Protein AF-A0A960YAQ7-F1 (afdb_monomer_lite)

pLDDT: mean 80.81, std 16.22, range [27.77, 95.56]

Secondary structure (DSSP, 8-state):
---S-HHHHHHHHH-TT--HHHHHHHHHH---HHHHHHHHH-HHHHHH-THHHHHHHH-TTS-HHHHHHHHHHHHHHHSS-HHHHHHHHHHHHHHHHHHHHHHHHHHHHHHHHHHHHHHHHHHHTTS------PPP---S----SS---TT--HHHHTTS---HHHHS-HHHHSPPSSPPPHHHHHHHHHHHHHS-HHHHHHHHHH--HHHHHHHTTSS-HHHHHHHHT-TT--HHHHHHHHH-SSS-HHHHHHHHH-TTGGGSHHHHHHHHH-TTS-HHHHHHHHTTS-HHHHHHHHH-SSS-HHHHHHHHHHHHHHHH--

Radius of gyration: 31.17 Å; chains: 1; bounding box: 68×67×85 Å

Sequence (322 aa):
IELPDPALYEKLLLNRNTPNSAFVRLASTRREERVIRIIAGNEQRLLAEPRIIAALERNAATPISILDRARSFYKLSKGRSHKEAIEEIEAREAAEQEAQAAAREAQEAAEARAEALEAEELSEEAGEEIEAIEQPAETGGELIGDELPEGFSVDDLLREQFDPEEKFAKELLEDPDEALDKDSRQGLNQQVNAMTVLEKMQLALSGNIEARTLLMKNPNRLIQECVLRNPKITIDEIIRVATDKSQKEEIIRMVAANRDWTKSYAVVHALCWNPKTPFLQASKYLGRLYVKDLQKIAKSKAIPGMLAVQARRLVAEKQRFN

Foldseek 3Di:
DDDPDPVVLVVLLPDPPRDLVSLLVCLQPPQDAVSVLSSLVPLVSCLVQVSSLVSVVNHPNRDPVSSVVSQVSNCVVVVDGSVVVVVVVVVVVVVVVVVVVVVVVVVVVVVVVVVVVVVVVVVVVVPDDDDDDDADDDDDDDPPAQDDPPPDDPVVLVVPPDDPPVPDDVQFQDADPDDDDPVVLVVLLVVLRNDDPSVLLVSLQRTYPSSVLSQCPDPHPSSVVSVVNHPPDDLVSLLVSLQDQVHDLVSLAVSLVDPVSLVDLSNLLSNLLHQSRDPVSNLVSLLVDDLVSLVVSLPDPSHPPVSNVSSVVSNVVVVVVD

Structure (mmCIF, N/CA/C/O backbone):
data_AF-A0A960YAQ7-F1
#
_entry.id   AF-A0A960YAQ7-F1
#
loop_
_atom_site.group_PDB
_atom_site.id
_atom_site.type_symbol
_atom_site.label_atom_id
_atom_site.label_alt_id
_atom_site.label_comp_id
_atom_site.label_asym_id
_atom_site.label_entity_id
_atom_site.label_seq_id
_atom_site.pdbx_PDB_ins_code
_atom_site.Cartn_x
_atom_site.Cartn_y
_atom_site.Cartn_z
_atom_site.occupancy
_atom_site.B_iso_or_equiv
_atom_site.auth_seq_id
_atom_site.auth_comp_id
_atom_site.auth_asym_id
_atom_site.auth_atom_id
_atom_site.pdbx_PDB_model_num
ATOM 1 N N . ILE A 1 1 ? 2.189 7.760 -39.591 1.00 52.88 1 ILE A N 1
ATOM 2 C CA . ILE A 1 1 ? 0.717 7.675 -39.725 1.00 52.88 1 ILE A CA 1
ATOM 3 C C . ILE A 1 1 ? 0.363 8.283 -41.070 1.00 52.88 1 ILE A C 1
ATOM 5 O O . ILE A 1 1 ? 0.359 9.504 -41.200 1.00 52.88 1 ILE A O 1
ATOM 9 N N . GLU A 1 2 ? 0.164 7.441 -42.075 1.00 60.56 2 GLU A N 1
ATOM 10 C CA . GLU A 1 2 ? -0.446 7.862 -43.332 1.00 60.56 2 GLU A CA 1
ATOM 11 C C . GLU A 1 2 ? -1.914 7.455 -43.262 1.00 60.56 2 GLU A C 1
ATOM 13 O O . GLU A 1 2 ? -2.255 6.281 -43.346 1.00 60.56 2 GLU A O 1
ATOM 18 N N . LEU A 1 3 ? -2.771 8.427 -42.968 1.00 70.38 3 LEU A N 1
ATOM 19 C CA . LEU A 1 3 ? -4.211 8.273 -43.055 1.00 70.38 3 LEU A CA 1
ATOM 20 C C . LEU A 1 3 ? -4.645 8.348 -44.529 1.00 70.38 3 LEU A C 1
ATOM 22 O O . LEU A 1 3 ? -4.146 9.212 -45.260 1.00 70.38 3 LEU A O 1
ATOM 26 N N . PRO A 1 4 ? -5.579 7.479 -44.946 1.00 69.94 4 PRO A N 1
ATOM 27 C CA . PRO A 1 4 ? -6.030 7.369 -46.333 1.00 69.94 4 PRO A CA 1
ATOM 28 C C . PRO A 1 4 ? -6.893 8.551 -46.805 1.00 69.94 4 PRO A C 1
ATOM 30 O O . PRO A 1 4 ? -7.028 8.746 -48.008 1.00 69.94 4 PRO A O 1
ATOM 33 N N . ASP A 1 5 ? -7.452 9.351 -45.889 1.00 78.31 5 ASP A N 1
ATOM 34 C CA . ASP A 1 5 ? -8.294 10.509 -46.214 1.00 78.31 5 ASP A CA 1
ATOM 35 C C . ASP A 1 5 ? 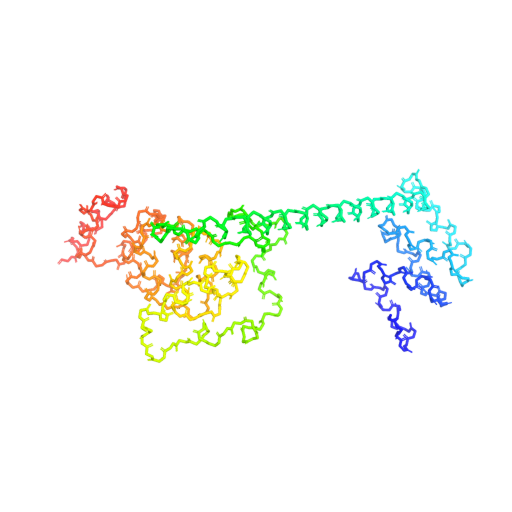-7.654 11.829 -45.720 1.00 78.31 5 ASP A C 1
ATOM 37 O O . ASP A 1 5 ? -7.434 11.985 -44.509 1.00 78.31 5 ASP A O 1
ATOM 41 N N . PRO A 1 6 ? -7.383 12.798 -46.622 1.00 71.25 6 PRO A N 1
ATOM 42 C CA . PRO A 1 6 ? -6.895 14.136 -46.288 1.00 71.25 6 PRO A CA 1
ATOM 43 C C . PRO A 1 6 ? -7.713 14.863 -45.208 1.00 71.25 6 PRO A C 1
ATOM 45 O O . PRO A 1 6 ? -7.150 15.570 -44.367 1.00 71.25 6 PRO A O 1
ATOM 48 N N . ALA A 1 7 ? -9.033 14.651 -45.162 1.00 79.19 7 ALA A N 1
ATOM 49 C CA . ALA A 1 7 ? -9.917 15.302 -44.193 1.00 79.19 7 ALA A CA 1
ATOM 50 C C . ALA A 1 7 ? -9.683 14.832 -42.744 1.00 79.19 7 ALA A C 1
ATOM 52 O O . ALA A 1 7 ? -10.031 15.532 -41.785 1.00 79.19 7 ALA A O 1
ATOM 53 N N . LEU A 1 8 ? -9.077 13.656 -42.551 1.00 82.88 8 LEU A N 1
ATOM 54 C CA . LEU A 1 8 ? -8.780 13.126 -41.221 1.00 82.88 8 LEU A CA 1
ATOM 55 C C . LEU A 1 8 ? -7.587 13.827 -40.566 1.00 82.88 8 LEU A C 1
ATOM 57 O O . LEU A 1 8 ? -7.567 13.958 -39.341 1.00 82.88 8 LEU A O 1
ATOM 61 N N . TYR A 1 9 ? -6.632 14.341 -41.347 1.00 83.25 9 TYR A N 1
ATOM 62 C CA . TYR A 1 9 ? -5.516 15.113 -40.793 1.00 83.25 9 TYR A CA 1
ATOM 63 C C . TYR A 1 9 ? -5.984 16.439 -40.202 1.00 83.25 9 TYR A C 1
ATOM 65 O O . TYR A 1 9 ? -5.497 16.835 -39.147 1.00 83.25 9 TYR A O 1
ATOM 73 N N . GLU A 1 10 ? -6.968 17.095 -40.820 1.00 86.12 10 GLU A N 1
ATOM 74 C CA . GLU A 1 10 ? -7.563 18.312 -40.261 1.00 86.12 10 GLU A CA 1
ATOM 75 C C . GLU A 1 10 ? -8.204 18.032 -38.897 1.00 86.12 10 GLU A C 1
ATOM 77 O O . GLU A 1 10 ? -7.918 18.720 -37.917 1.00 86.12 10 GLU A O 1
ATOM 82 N N . LYS A 1 11 ? -9.018 16.973 -38.804 1.00 85.06 11 LYS A N 1
ATOM 83 C CA . LYS A 1 11 ? -9.658 16.567 -37.542 1.00 85.06 11 LYS A CA 1
ATOM 84 C C . LYS A 1 11 ? -8.632 16.205 -36.468 1.00 85.06 11 LYS A C 1
ATOM 86 O O . LYS A 1 11 ? -8.825 16.534 -35.300 1.00 85.06 11 LYS A O 1
ATOM 91 N N . LEU A 1 12 ? -7.531 15.568 -36.861 1.00 87.12 12 LEU A N 1
ATOM 92 C CA . LEU A 1 12 ? -6.443 15.207 -35.958 1.00 87.12 12 LEU A CA 1
ATOM 93 C C . LEU A 1 12 ? -5.685 16.446 -35.457 1.00 87.12 12 LEU A C 1
ATOM 95 O O . LEU A 1 12 ? -5.374 16.529 -34.272 1.00 87.12 12 LEU A O 1
ATOM 99 N N . LEU A 1 13 ? -5.437 17.438 -36.311 1.00 85.69 13 LEU A N 1
ATOM 100 C CA . LEU A 1 13 ? -4.764 18.683 -35.921 1.00 85.69 13 LEU A CA 1
ATOM 101 C C . LEU A 1 13 ? -5.646 19.614 -35.075 1.00 85.69 13 LEU A C 1
ATOM 103 O O . LEU A 1 13 ? -5.123 20.404 -34.290 1.00 85.69 13 LEU A O 1
ATOM 107 N N . LEU A 1 14 ? -6.971 19.510 -35.203 1.00 86.38 14 LEU A N 1
ATOM 108 C CA . LEU A 1 14 ? -7.929 20.228 -34.356 1.00 86.38 14 LEU A CA 1
ATOM 109 C C . LEU A 1 14 ? -8.100 19.588 -32.970 1.00 86.38 14 LEU A C 1
ATOM 111 O O . LEU A 1 14 ? -8.588 20.240 -32.045 1.00 86.38 14 LEU A O 1
ATOM 115 N N . ASN A 1 15 ? -7.691 18.329 -32.796 1.00 89.38 15 ASN A N 1
ATOM 116 C CA . ASN A 1 15 ? -7.758 17.662 -31.504 1.00 89.38 15 ASN A CA 1
ATOM 117 C C . ASN A 1 15 ? -6.661 18.183 -30.554 1.00 89.38 15 ASN A C 1
ATOM 119 O O . ASN A 1 15 ? -5.466 18.171 -30.858 1.00 89.38 15 ASN A O 1
ATOM 123 N N . ARG A 1 16 ? -7.073 18.603 -29.353 1.00 83.00 16 ARG A N 1
ATOM 124 C CA . ARG A 1 16 ? -6.177 19.133 -28.315 1.00 83.00 16 ARG A CA 1
ATOM 125 C C . ARG A 1 16 ? -5.196 18.088 -27.785 1.00 83.00 16 ARG A C 1
ATOM 127 O O . ARG A 1 16 ? -4.108 18.477 -27.379 1.00 83.00 16 ARG A O 1
ATOM 134 N N . ASN A 1 17 ? -5.538 16.800 -27.831 1.00 87.94 17 ASN A N 1
ATOM 135 C CA . ASN A 1 17 ? -4.693 15.731 -27.289 1.00 87.94 17 ASN A CA 1
ATOM 136 C C . ASN A 1 17 ? -3.656 15.182 -28.284 1.00 87.94 17 ASN A C 1
ATOM 138 O O . ASN A 1 17 ? -2.933 14.236 -27.991 1.00 87.94 17 ASN A O 1
ATOM 142 N N . THR A 1 18 ? -3.580 15.740 -29.490 1.00 87.94 18 THR A N 1
ATOM 143 C CA . THR A 1 18 ? -2.621 15.265 -30.486 1.00 87.94 18 THR A CA 1
ATOM 144 C C . THR A 1 18 ? -1.185 15.577 -30.034 1.00 87.94 18 THR A C 1
ATOM 146 O O . THR A 1 18 ? -0.908 16.713 -29.640 1.00 87.94 18 THR A O 1
ATOM 149 N N . PRO A 1 19 ? -0.248 14.615 -30.081 1.00 90.06 19 PRO A N 1
ATOM 150 C CA . PRO A 1 19 ? 1.121 14.827 -29.611 1.00 90.06 19 PRO A CA 1
ATOM 151 C C . PRO A 1 19 ? 1.915 15.756 -30.541 1.00 90.06 19 PRO A C 1
ATOM 153 O O . PRO A 1 19 ? 1.715 15.752 -31.758 1.00 90.06 19 PRO A O 1
ATOM 156 N N . ASN A 1 20 ? 2.872 16.514 -29.991 1.00 89.44 20 ASN A N 1
ATOM 157 C CA . ASN A 1 20 ? 3.722 17.437 -30.764 1.00 89.44 20 ASN A CA 1
ATOM 158 C C . ASN A 1 20 ? 4.529 16.714 -31.858 1.00 89.44 20 ASN A C 1
ATOM 160 O O . ASN A 1 20 ? 4.661 17.227 -32.968 1.00 89.44 20 ASN A O 1
ATOM 164 N N . SER A 1 21 ? 4.964 15.476 -31.604 1.00 89.12 21 SER A N 1
ATOM 165 C CA . SER A 1 21 ? 5.647 14.634 -32.596 1.00 89.12 21 SER A CA 1
ATOM 166 C C . SER A 1 21 ? 4.796 14.365 -33.845 1.00 89.12 21 SER A C 1
ATOM 168 O O . SER A 1 21 ? 5.329 14.235 -34.947 1.00 89.12 21 SER A O 1
ATOM 170 N N . ALA A 1 22 ? 3.463 14.327 -33.717 1.00 88.62 22 ALA A N 1
ATOM 171 C CA . ALA A 1 22 ? 2.573 14.228 -34.869 1.00 88.62 22 ALA A CA 1
ATOM 172 C C . ALA A 1 22 ? 2.543 15.534 -35.676 1.00 88.62 22 ALA A C 1
ATOM 174 O O . ALA A 1 22 ? 2.600 15.468 -36.900 1.00 88.62 22 ALA A O 1
ATOM 175 N N . PHE A 1 23 ? 2.535 16.701 -35.022 1.00 90.31 23 PHE A N 1
ATOM 176 C CA . PHE A 1 23 ? 2.617 17.998 -35.705 1.00 90.31 23 PHE A CA 1
ATOM 177 C C . PHE A 1 23 ? 3.936 18.159 -36.467 1.00 90.31 23 PHE A C 1
ATOM 179 O O . PHE A 1 23 ? 3.902 18.563 -37.623 1.00 90.31 23 PHE A O 1
ATOM 186 N N . VAL A 1 24 ? 5.073 17.774 -35.875 1.00 90.75 24 VAL A N 1
ATOM 187 C CA . VAL A 1 24 ? 6.390 17.810 -36.542 1.00 90.75 24 VAL A CA 1
ATOM 188 C C . VAL A 1 24 ? 6.393 16.935 -37.800 1.00 90.75 24 VAL A C 1
ATOM 190 O O . VAL A 1 24 ? 6.782 17.389 -38.874 1.00 90.75 24 VAL A O 1
ATOM 193 N N . ARG A 1 25 ? 5.898 15.694 -37.702 1.00 89.12 25 ARG A N 1
ATOM 194 C CA . ARG A 1 25 ? 5.823 14.779 -38.856 1.00 89.12 25 ARG A CA 1
ATOM 195 C C . ARG A 1 25 ? 4.873 15.271 -39.947 1.00 89.12 25 ARG A C 1
ATOM 197 O O . ARG A 1 25 ? 5.161 15.123 -41.132 1.00 89.12 25 ARG A O 1
ATOM 204 N N . LEU A 1 26 ? 3.721 15.825 -39.570 1.00 88.75 26 LEU A N 1
ATOM 205 C CA . LEU A 1 26 ? 2.751 16.336 -40.540 1.00 88.75 26 LEU A CA 1
ATOM 206 C C . LEU A 1 26 ? 3.251 17.619 -41.208 1.00 88.75 26 LEU A C 1
ATOM 208 O O . LEU A 1 26 ? 3.071 17.765 -42.414 1.00 88.75 26 LEU A O 1
ATOM 212 N N . ALA A 1 27 ? 3.941 18.483 -40.462 1.00 88.62 27 ALA A N 1
ATOM 213 C CA . ALA A 1 27 ? 4.556 19.702 -40.972 1.00 88.62 27 ALA A CA 1
ATOM 214 C C . ALA A 1 27 ? 5.588 19.435 -42.074 1.00 88.62 27 ALA A C 1
ATOM 216 O O . ALA A 1 27 ? 5.656 20.221 -43.012 1.00 88.62 27 ALA A O 1
ATOM 217 N N . SER A 1 28 ? 6.352 18.339 -41.996 1.00 87.19 28 SER A N 1
ATOM 218 C CA . SER A 1 28 ? 7.357 17.989 -43.010 1.00 87.19 28 SER A CA 1
ATOM 219 C C . SER A 1 28 ? 6.791 17.244 -44.224 1.00 87.19 28 SER A C 1
ATOM 221 O O . SER A 1 28 ? 7.338 17.351 -45.318 1.00 87.19 28 SER A O 1
ATOM 223 N N . THR A 1 29 ? 5.718 16.470 -44.039 1.00 86.38 29 THR A N 1
ATOM 224 C CA . THR A 1 29 ? 5.268 15.481 -45.037 1.00 86.38 29 THR A CA 1
ATOM 225 C C . THR A 1 29 ? 4.077 15.965 -45.866 1.00 86.38 29 THR A C 1
ATOM 227 O O . THR A 1 29 ? 3.936 15.591 -47.031 1.00 86.38 29 THR A O 1
ATOM 230 N N . ARG A 1 30 ? 3.179 16.763 -45.275 1.00 86.62 30 ARG A N 1
ATOM 231 C CA . ARG A 1 30 ? 1.887 17.102 -45.891 1.00 86.62 30 ARG A CA 1
ATOM 232 C C . ARG A 1 30 ? 1.989 18.328 -46.785 1.00 86.62 30 ARG A C 1
ATOM 234 O O . ARG A 1 30 ? 2.691 19.280 -46.468 1.00 86.62 30 ARG A O 1
ATOM 241 N N . ARG A 1 31 ? 1.269 18.302 -47.906 1.00 84.12 31 ARG A N 1
ATOM 242 C CA . ARG A 1 31 ? 1.325 19.351 -48.936 1.00 84.12 31 ARG A CA 1
ATOM 243 C C . ARG A 1 31 ? 0.041 20.174 -49.030 1.00 84.12 31 ARG A C 1
ATOM 245 O O . ARG A 1 31 ? 0.006 21.134 -49.792 1.00 84.12 31 ARG A O 1
ATOM 252 N N . GLU A 1 32 ? -1.009 19.824 -48.284 1.00 88.12 32 GLU A N 1
ATOM 253 C CA . GLU A 1 32 ? -2.258 20.583 -48.313 1.00 88.12 32 GLU A CA 1
ATOM 254 C C . GLU A 1 32 ? -2.112 21.925 -47.573 1.00 88.12 32 GLU A C 1
ATOM 256 O O . GLU A 1 32 ? -1.798 21.970 -46.382 1.00 88.12 32 GLU A O 1
ATOM 261 N N . GLU A 1 33 ? -2.419 23.036 -48.253 1.00 85.69 33 GLU A N 1
ATOM 262 C CA . GLU A 1 33 ? -2.271 24.393 -47.700 1.00 85.69 33 GLU A CA 1
ATOM 263 C C . GLU A 1 33 ? -3.064 24.588 -46.396 1.00 85.69 33 GLU A C 1
ATOM 265 O O . GLU A 1 33 ? -2.601 25.230 -45.450 1.00 85.69 33 GLU A O 1
ATOM 270 N N . ARG A 1 34 ? -4.261 23.996 -46.313 1.00 88.31 34 ARG A N 1
ATOM 271 C CA . ARG A 1 34 ? -5.131 24.096 -45.135 1.00 88.31 34 ARG A CA 1
ATOM 272 C C . ARG A 1 34 ? -4.532 23.413 -43.906 1.00 88.31 34 ARG A C 1
ATOM 274 O O . ARG A 1 34 ? -4.592 23.974 -42.815 1.00 88.31 34 ARG A O 1
ATOM 281 N N . VAL A 1 35 ? -3.909 22.252 -44.088 1.00 88.56 35 VAL A N 1
ATOM 282 C CA . VAL A 1 35 ? -3.230 21.486 -43.030 1.00 88.56 35 VAL A CA 1
ATOM 283 C C . VAL A 1 35 ? -2.019 22.268 -42.517 1.00 88.56 35 VAL A C 1
ATOM 285 O O . VAL A 1 35 ? -1.875 22.466 -41.310 1.00 88.56 35 VAL A O 1
ATOM 288 N N . ILE A 1 36 ? -1.209 22.810 -43.431 1.00 89.88 36 ILE A N 1
ATOM 289 C CA . ILE A 1 36 ? -0.050 23.657 -43.112 1.00 89.88 36 ILE A CA 1
ATOM 290 C C . ILE A 1 36 ? -0.481 24.905 -42.328 1.00 89.88 36 ILE A C 1
ATOM 292 O O . ILE A 1 36 ? 0.139 25.260 -41.324 1.00 89.88 36 ILE A O 1
ATOM 296 N N . ARG A 1 37 ? -1.584 25.547 -42.733 1.00 90.25 37 ARG A N 1
ATOM 297 C CA . ARG A 1 37 ? -2.125 26.734 -42.057 1.00 90.25 37 ARG A CA 1
ATOM 298 C C . ARG A 1 37 ? -2.612 26.435 -40.638 1.00 90.25 37 ARG A C 1
ATOM 300 O O . ARG A 1 37 ? -2.386 27.251 -39.750 1.00 90.25 37 ARG A O 1
ATOM 307 N N . ILE A 1 38 ? -3.252 25.286 -40.409 1.00 90.69 38 ILE A N 1
ATOM 308 C CA . ILE A 1 38 ? -3.691 24.868 -39.064 1.00 90.69 38 ILE A CA 1
ATOM 309 C C . ILE A 1 38 ? -2.478 24.624 -38.156 1.00 90.69 38 ILE A C 1
ATOM 311 O O . ILE A 1 38 ? -2.483 25.056 -37.005 1.00 90.69 38 ILE A O 1
ATOM 315 N N . ILE A 1 39 ? -1.426 23.982 -38.675 1.00 90.38 39 ILE A N 1
ATOM 316 C CA . ILE A 1 39 ? -0.184 23.740 -37.924 1.00 90.38 39 ILE A CA 1
ATOM 317 C C . ILE A 1 39 ? 0.487 25.067 -37.551 1.00 90.38 39 ILE A C 1
ATOM 319 O O . ILE A 1 39 ? 0.765 25.306 -36.378 1.00 90.38 39 ILE A O 1
ATOM 323 N N . ALA A 1 40 ? 0.708 25.948 -38.530 1.00 90.56 40 ALA A N 1
ATOM 324 C CA . ALA A 1 40 ? 1.376 27.231 -38.311 1.00 90.56 40 ALA A CA 1
ATOM 325 C C . ALA A 1 40 ? 0.530 28.237 -37.509 1.00 90.56 40 ALA A C 1
ATOM 327 O O . ALA A 1 40 ? 1.070 29.164 -36.915 1.00 90.56 40 ALA A O 1
ATOM 328 N N . GLY A 1 41 ? -0.795 28.071 -37.484 1.00 90.31 41 GLY A N 1
ATOM 329 C CA . GLY A 1 41 ? -1.700 28.890 -36.679 1.00 90.31 41 GLY A CA 1
ATOM 330 C C . GLY A 1 41 ? -1.745 28.496 -35.201 1.00 90.31 41 GLY A C 1
ATOM 331 O O . GLY A 1 41 ? -2.279 29.250 -34.390 1.00 90.31 41 GLY A O 1
ATOM 332 N N . ASN A 1 42 ? -1.202 27.334 -34.825 1.00 91.69 42 ASN A N 1
ATOM 333 C CA . ASN A 1 42 ? -1.217 26.874 -33.441 1.00 91.69 42 ASN A CA 1
ATOM 334 C C . ASN A 1 42 ? -0.029 27.438 -32.646 1.00 91.69 42 ASN A C 1
ATOM 336 O O . ASN A 1 42 ? 0.953 26.749 -32.367 1.00 91.69 42 ASN A O 1
ATOM 340 N N . GLU A 1 43 ? -0.145 28.709 -32.266 1.00 89.81 43 GLU A N 1
ATOM 341 C CA . GLU A 1 43 ? 0.887 29.482 -31.563 1.00 89.81 43 GLU A CA 1
ATOM 342 C C . GLU A 1 43 ? 1.385 28.809 -30.271 1.00 89.81 43 GLU A C 1
ATOM 344 O O . GLU A 1 43 ? 2.586 28.795 -30.007 1.00 89.81 43 GLU A O 1
ATOM 349 N N . GLN A 1 44 ? 0.497 28.173 -29.497 1.00 89.81 44 GLN A N 1
ATOM 350 C CA . GLN A 1 44 ? 0.879 27.457 -28.271 1.00 89.81 44 GLN A CA 1
ATOM 351 C C . GLN A 1 44 ? 1.845 26.301 -28.555 1.00 89.81 44 GLN A C 1
ATOM 353 O O . GLN A 1 44 ? 2.824 26.116 -27.832 1.00 89.81 44 GLN A O 1
ATOM 358 N N . ARG A 1 45 ? 1.599 25.538 -29.625 1.00 90.06 45 ARG A N 1
ATOM 359 C CA . ARG A 1 45 ? 2.454 24.406 -30.006 1.00 90.06 45 ARG A CA 1
ATOM 360 C C . ARG A 1 45 ? 3.753 24.851 -30.653 1.00 90.06 45 ARG A C 1
ATOM 362 O O . ARG A 1 45 ? 4.770 24.215 -30.412 1.00 90.06 45 ARG A O 1
ATOM 369 N N . LEU A 1 46 ? 3.740 25.954 -31.402 1.00 90.88 46 LEU A N 1
ATOM 370 C CA . LEU A 1 46 ? 4.965 26.546 -31.944 1.00 90.88 46 LEU A CA 1
ATOM 371 C C . LEU A 1 46 ? 5.924 26.991 -30.834 1.00 90.88 46 LEU A C 1
ATOM 373 O O . LEU A 1 46 ? 7.131 26.839 -30.984 1.00 90.88 46 LEU A O 1
ATOM 377 N N . LEU A 1 47 ? 5.403 27.510 -29.716 1.00 89.44 47 LEU A N 1
ATOM 378 C CA . LEU A 1 47 ? 6.224 27.886 -28.558 1.00 89.44 47 LEU A CA 1
ATOM 379 C C . LEU A 1 47 ? 6.720 26.687 -27.753 1.00 89.44 47 LEU A C 1
ATOM 381 O O . LEU A 1 47 ? 7.800 26.770 -27.168 1.00 89.44 47 LEU A O 1
ATOM 385 N N . ALA A 1 48 ? 5.922 25.620 -27.685 1.00 89.81 48 ALA A N 1
ATOM 386 C CA . ALA A 1 48 ? 6.268 24.403 -26.962 1.00 89.81 48 ALA A CA 1
ATOM 387 C C . ALA A 1 48 ? 7.290 23.545 -27.720 1.00 89.81 48 ALA A C 1
ATOM 389 O O . ALA A 1 48 ? 8.184 22.989 -27.096 1.00 89.81 48 ALA A O 1
ATOM 390 N N . GLU A 1 49 ? 7.172 23.453 -29.048 1.00 93.31 49 GLU A N 1
ATOM 391 C CA . GLU A 1 49 ? 8.000 22.586 -29.887 1.00 93.31 49 GLU A CA 1
ATOM 392 C C . GLU A 1 49 ? 8.562 23.357 -31.101 1.00 93.31 49 GLU A C 1
ATOM 394 O O . GLU A 1 49 ? 7.910 23.433 -32.153 1.00 93.31 49 GLU A O 1
ATOM 399 N N . PRO A 1 50 ? 9.787 23.917 -31.008 1.00 92.00 50 PRO A N 1
ATOM 400 C CA . PRO A 1 50 ? 10.400 24.675 -32.102 1.00 92.00 50 PRO A CA 1
ATOM 401 C C . PRO A 1 50 ? 10.713 23.811 -33.331 1.00 92.00 50 PRO A C 1
ATOM 403 O O . PRO A 1 50 ? 10.782 24.336 -34.448 1.00 92.00 50 PRO A O 1
ATOM 406 N N . ARG A 1 51 ? 10.826 22.481 -33.171 1.00 93.62 51 ARG A N 1
ATOM 407 C CA . ARG A 1 51 ? 11.024 21.536 -34.283 1.00 93.62 51 ARG A CA 1
ATOM 408 C C . ARG A 1 51 ? 9.875 21.577 -35.296 1.00 93.62 51 ARG A C 1
ATOM 410 O O . ARG A 1 51 ? 10.089 21.246 -36.459 1.00 93.62 51 ARG A O 1
ATOM 417 N N . ILE A 1 52 ? 8.681 22.040 -34.908 1.00 93.19 52 ILE A N 1
ATOM 418 C CA . ILE A 1 52 ? 7.559 22.246 -35.840 1.00 93.19 52 ILE A CA 1
ATOM 419 C C . ILE A 1 52 ? 7.910 23.325 -36.873 1.00 93.19 52 ILE A C 1
ATOM 421 O O . ILE A 1 52 ? 7.650 23.139 -38.060 1.00 93.19 52 ILE A O 1
ATOM 425 N N . ILE A 1 53 ? 8.549 24.422 -36.454 1.00 92.19 53 ILE A N 1
ATOM 426 C CA . ILE A 1 53 ? 8.971 25.502 -37.361 1.00 92.19 53 ILE A CA 1
ATOM 427 C C . ILE A 1 53 ? 10.048 24.980 -38.317 1.00 92.19 53 ILE A C 1
ATOM 429 O O . ILE A 1 53 ? 9.945 25.185 -39.523 1.00 92.19 53 ILE A O 1
ATOM 433 N N . ALA A 1 54 ? 11.031 24.232 -37.808 1.00 91.62 54 ALA A N 1
ATOM 434 C CA . ALA A 1 54 ? 12.057 23.606 -38.645 1.00 91.62 54 ALA A CA 1
ATOM 435 C C . ALA A 1 54 ? 11.477 22.566 -39.626 1.00 91.62 54 ALA A C 1
ATOM 437 O O . ALA A 1 54 ? 11.939 22.446 -40.760 1.00 91.62 54 ALA A O 1
ATOM 438 N N . ALA A 1 55 ? 10.438 21.830 -39.230 1.00 91.25 55 ALA A N 1
ATOM 439 C CA . ALA A 1 55 ? 9.742 20.901 -40.116 1.00 91.25 55 ALA A CA 1
ATOM 440 C C . ALA A 1 55 ? 8.963 21.628 -41.225 1.00 91.25 55 ALA A C 1
ATOM 442 O O . ALA A 1 55 ? 8.996 21.186 -42.372 1.00 91.25 55 ALA A O 1
ATOM 443 N N . LEU A 1 56 ? 8.332 22.765 -40.909 1.00 91.25 56 LEU A N 1
ATOM 444 C CA . LEU A 1 56 ? 7.690 23.634 -41.898 1.00 91.25 56 LEU A CA 1
ATOM 445 C C . LEU A 1 56 ? 8.703 24.240 -42.884 1.00 91.25 56 LEU A C 1
ATOM 447 O O . LEU A 1 56 ? 8.380 24.361 -44.062 1.00 91.25 56 LEU A O 1
ATOM 451 N N . GLU A 1 57 ? 9.923 24.567 -42.435 1.00 90.62 57 GLU A N 1
ATOM 452 C CA . GLU A 1 57 ? 11.024 25.054 -43.292 1.00 90.62 57 GLU A CA 1
ATOM 453 C C . GLU A 1 57 ? 11.493 24.018 -44.309 1.00 90.62 57 GLU A C 1
ATOM 455 O O . GLU A 1 57 ? 11.826 24.364 -45.440 1.00 90.62 57 GLU A O 1
ATOM 460 N N . ARG A 1 58 ? 11.531 22.745 -43.907 1.00 89.25 58 ARG A N 1
ATOM 461 C CA . ARG A 1 58 ? 11.936 21.636 -44.782 1.00 89.25 58 ARG A CA 1
ATOM 462 C C . ARG A 1 58 ? 10.854 21.266 -45.796 1.00 89.25 58 ARG A C 1
ATOM 464 O O . ARG A 1 58 ? 11.142 20.570 -46.768 1.00 89.25 58 ARG A O 1
ATOM 471 N N . ASN A 1 59 ? 9.621 21.714 -45.583 1.00 91.06 59 ASN A N 1
ATOM 472 C CA . ASN A 1 59 ? 8.506 21.413 -46.460 1.00 91.06 59 ASN A CA 1
ATOM 473 C C . ASN A 1 59 ? 8.377 22.450 -47.583 1.00 91.06 59 ASN A C 1
ATOM 475 O O . ASN A 1 59 ? 7.991 23.596 -47.358 1.00 91.06 59 ASN A O 1
ATOM 479 N N . ALA A 1 60 ? 8.624 22.009 -48.818 1.00 86.56 60 ALA A N 1
ATOM 480 C CA . ALA A 1 60 ? 8.531 22.842 -50.017 1.00 86.56 60 ALA A CA 1
ATOM 481 C C . ALA A 1 60 ? 7.116 23.389 -50.297 1.00 86.56 60 ALA A C 1
ATOM 483 O O . ALA A 1 60 ? 6.973 24.343 -51.057 1.00 86.56 60 ALA A O 1
ATOM 484 N N . ALA A 1 61 ? 6.072 22.796 -49.708 1.00 88.81 61 ALA A N 1
ATOM 485 C CA . ALA A 1 61 ? 4.693 23.258 -49.858 1.00 88.81 61 ALA A CA 1
ATOM 486 C C . ALA A 1 61 ? 4.322 24.403 -48.897 1.00 88.81 61 ALA A C 1
ATOM 488 O O . ALA A 1 61 ? 3.238 24.971 -49.029 1.00 88.81 61 ALA A O 1
ATOM 489 N N . THR A 1 62 ? 5.183 24.756 -47.935 1.00 89.44 62 THR A N 1
ATOM 490 C CA . THR A 1 62 ? 4.903 25.829 -46.973 1.00 89.44 62 THR A CA 1
ATOM 491 C C . THR A 1 62 ? 5.097 27.208 -47.614 1.00 89.44 62 THR A C 1
ATOM 493 O O . THR A 1 62 ? 6.208 27.534 -48.036 1.00 89.44 62 THR A O 1
ATOM 496 N N . PRO A 1 63 ? 4.070 28.080 -47.635 1.00 92.25 63 PRO A N 1
ATOM 497 C CA . PRO A 1 63 ? 4.232 29.449 -48.110 1.00 92.25 63 PRO A CA 1
ATOM 498 C C . PRO A 1 63 ? 5.211 30.248 -47.240 1.00 92.25 63 PRO A C 1
ATOM 500 O O . PRO A 1 63 ? 5.113 30.241 -46.011 1.00 92.25 63 PRO A O 1
ATOM 503 N N . ILE A 1 64 ? 6.095 31.014 -47.886 1.00 91.38 64 ILE A N 1
ATOM 504 C CA . ILE A 1 64 ? 7.123 31.842 -47.226 1.00 91.38 64 ILE A CA 1
ATOM 505 C C . ILE A 1 64 ? 6.496 32.804 -46.201 1.00 91.38 64 ILE A C 1
ATOM 507 O O . ILE A 1 64 ? 7.008 32.962 -45.100 1.00 91.38 64 ILE A O 1
ATOM 511 N N . SER A 1 65 ? 5.326 33.372 -46.504 1.00 91.81 65 SER A N 1
ATOM 512 C CA . SER A 1 65 ? 4.607 34.282 -45.602 1.00 91.81 65 SER A CA 1
ATOM 513 C C . SER A 1 65 ? 4.144 33.626 -44.294 1.00 91.81 65 SER A C 1
ATOM 515 O O . SER A 1 65 ? 4.180 34.253 -43.235 1.00 91.81 65 SER A O 1
ATOM 517 N N . ILE A 1 66 ? 3.713 32.362 -44.349 1.00 92.06 66 ILE A N 1
ATOM 518 C CA . ILE A 1 66 ? 3.295 31.589 -43.170 1.00 92.06 66 ILE A CA 1
ATOM 519 C C . ILE A 1 66 ? 4.518 31.262 -42.313 1.00 92.06 66 ILE A C 1
ATOM 521 O O . ILE A 1 66 ? 4.485 31.379 -41.086 1.00 92.06 66 ILE A O 1
ATOM 525 N N . LEU A 1 67 ? 5.610 30.902 -42.977 1.00 91.00 67 LEU A N 1
ATOM 526 C CA . LEU A 1 67 ? 6.878 30.580 -42.352 1.00 91.00 67 LEU A CA 1
ATOM 527 C C . LEU A 1 67 ? 7.495 31.790 -41.631 1.00 91.00 67 LEU A C 1
ATOM 529 O O . LEU A 1 67 ? 7.883 31.687 -40.468 1.00 91.00 67 LEU A O 1
ATOM 533 N N . ASP A 1 68 ? 7.528 32.952 -42.285 1.00 92.25 68 ASP A N 1
ATOM 534 C CA . ASP A 1 68 ? 8.067 34.186 -41.711 1.00 92.25 68 ASP A CA 1
ATOM 535 C C . ASP A 1 68 ? 7.238 34.669 -40.522 1.00 92.25 68 ASP A C 1
ATOM 537 O O . ASP A 1 68 ? 7.801 35.128 -39.524 1.00 92.25 68 ASP A O 1
ATOM 541 N N . ARG A 1 69 ? 5.911 34.490 -40.566 1.00 92.44 69 ARG A N 1
ATOM 542 C CA . ARG A 1 69 ? 5.038 34.751 -39.417 1.00 92.44 69 ARG A CA 1
ATOM 543 C C . ARG A 1 69 ? 5.376 33.838 -38.238 1.00 92.44 69 ARG A C 1
ATOM 545 O O . ARG A 1 69 ? 5.537 34.339 -37.128 1.00 92.44 69 ARG A O 1
ATOM 552 N N . ALA A 1 70 ? 5.517 32.531 -38.468 1.00 91.19 70 ALA A N 1
ATOM 553 C CA . ALA A 1 70 ? 5.843 31.564 -37.418 1.00 91.19 70 ALA A CA 1
ATOM 554 C C . ALA A 1 70 ? 7.221 31.838 -36.782 1.00 91.19 70 ALA A C 1
ATOM 556 O O . ALA A 1 70 ? 7.346 31.856 -35.557 1.00 91.19 70 ALA A O 1
ATOM 557 N N . ARG A 1 71 ? 8.239 32.135 -37.602 1.00 91.38 71 ARG A N 1
ATOM 558 C CA . ARG A 1 71 ? 9.587 32.520 -37.146 1.00 91.38 71 ARG A CA 1
ATOM 559 C C . ARG A 1 71 ? 9.573 33.804 -36.324 1.00 91.38 71 ARG A C 1
ATOM 561 O O . ARG A 1 71 ? 10.147 33.851 -35.238 1.00 91.38 71 ARG A O 1
ATOM 568 N N . SER A 1 72 ? 8.919 34.841 -36.847 1.00 90.94 72 SER A N 1
ATOM 569 C CA . SER A 1 72 ? 8.851 36.152 -36.197 1.00 90.94 72 SER A CA 1
ATOM 570 C C . SER A 1 72 ? 8.128 36.058 -34.858 1.00 90.94 72 SER A C 1
ATOM 572 O O . SER A 1 72 ? 8.596 36.624 -33.875 1.00 90.94 72 SER A O 1
ATOM 574 N N . PHE A 1 73 ? 7.037 35.290 -34.799 1.00 92.50 73 PHE A N 1
ATOM 575 C CA . PHE A 1 73 ? 6.296 35.041 -33.567 1.00 92.50 73 PHE A CA 1
ATOM 576 C C . PHE A 1 73 ? 7.147 34.323 -32.513 1.00 92.50 73 PHE A C 1
ATOM 578 O O . PHE A 1 73 ? 7.227 34.784 -31.374 1.00 92.50 73 PHE A O 1
ATOM 585 N N . TYR A 1 74 ? 7.837 33.242 -32.895 1.00 91.88 74 TYR A N 1
ATOM 586 C CA . TYR A 1 74 ? 8.704 32.508 -31.972 1.00 91.88 74 TYR A CA 1
ATOM 587 C C . TYR A 1 74 ? 9.828 33.397 -31.429 1.00 91.88 74 TYR A C 1
ATOM 589 O O . TYR A 1 74 ? 10.028 33.477 -30.216 1.00 91.88 74 TYR A O 1
ATOM 597 N N . LYS A 1 75 ? 10.504 34.134 -32.322 1.00 91.94 75 LYS A N 1
ATOM 598 C CA . LYS A 1 75 ? 11.587 35.051 -31.952 1.00 91.94 75 LYS A CA 1
ATOM 599 C C . LYS A 1 75 ? 11.112 36.167 -31.026 1.00 91.94 75 LYS A C 1
ATOM 601 O O . LYS A 1 75 ? 11.797 36.482 -30.058 1.00 91.94 75 LYS A O 1
ATOM 606 N N . LEU A 1 76 ? 9.937 36.734 -31.294 1.00 92.12 76 LEU A N 1
ATOM 607 C CA . LEU A 1 76 ? 9.351 37.789 -30.471 1.00 92.12 76 LEU A CA 1
ATOM 608 C C . LEU A 1 76 ? 8.937 37.281 -29.083 1.00 92.12 76 LEU A C 1
ATOM 610 O O . LEU A 1 76 ? 9.131 37.982 -28.097 1.00 92.12 76 LEU A O 1
ATOM 614 N N . SER A 1 77 ? 8.386 36.069 -28.991 1.00 91.06 77 SER A N 1
ATOM 615 C CA . SER A 1 77 ? 7.891 35.519 -27.725 1.00 91.06 77 SER A CA 1
ATOM 616 C C . SER A 1 77 ? 8.994 34.944 -26.830 1.00 91.06 77 SER A C 1
ATOM 618 O O . SER A 1 77 ? 8.920 35.093 -25.612 1.00 91.06 77 SER A O 1
ATOM 620 N N . LYS A 1 78 ? 10.006 34.277 -27.403 1.00 87.12 78 LYS A N 1
ATOM 621 C CA . LYS A 1 78 ? 11.079 33.603 -26.647 1.00 87.12 78 LYS A CA 1
ATOM 622 C C . LYS A 1 78 ? 12.385 34.396 -26.579 1.00 87.12 78 LYS A C 1
ATOM 624 O O . LYS A 1 78 ? 13.298 33.972 -25.880 1.00 87.12 78 LYS A O 1
ATOM 629 N N . GLY A 1 79 ? 12.491 35.514 -27.302 1.00 87.50 79 GLY A N 1
ATOM 630 C CA . GLY A 1 79 ? 13.691 36.360 -27.334 1.00 87.50 79 GLY A CA 1
ATOM 631 C C . GLY A 1 79 ? 14.883 35.754 -28.085 1.00 87.50 79 GLY A C 1
ATOM 632 O O . GLY A 1 79 ? 15.966 36.330 -28.067 1.00 87.50 79 GLY A O 1
ATOM 633 N N . ARG A 1 80 ? 14.693 34.610 -28.752 1.00 88.50 80 ARG A N 1
ATOM 634 C CA . ARG A 1 80 ? 15.727 33.834 -29.455 1.00 88.50 80 ARG A CA 1
ATOM 635 C C . ARG A 1 80 ? 15.157 33.127 -30.678 1.00 88.50 80 ARG A C 1
ATOM 637 O O . ARG A 1 80 ? 13.941 32.968 -30.789 1.00 88.50 80 ARG A O 1
ATOM 644 N N . SER A 1 81 ? 16.008 32.716 -31.609 1.00 89.44 81 SER A N 1
ATOM 645 C CA . SER A 1 81 ? 15.570 31.996 -32.807 1.00 89.44 81 SER A CA 1
ATOM 646 C C . SER A 1 81 ? 15.168 30.549 -32.499 1.00 89.44 81 SER A C 1
ATOM 648 O O . SER A 1 81 ? 15.604 29.950 -31.516 1.00 89.44 81 SER A O 1
ATOM 650 N N . HIS A 1 82 ? 14.333 29.961 -33.360 1.00 87.00 82 HIS A N 1
ATOM 651 C CA . HIS A 1 82 ? 13.938 28.554 -33.233 1.00 87.00 82 HIS A CA 1
ATOM 652 C C . HIS A 1 82 ? 15.116 27.597 -33.443 1.00 87.00 82 HIS A C 1
ATOM 654 O O . HIS A 1 82 ? 15.108 26.518 -32.869 1.00 87.00 82 HIS A O 1
ATOM 660 N N . LYS A 1 83 ? 16.132 27.991 -34.225 1.00 87.69 83 LYS A N 1
ATOM 661 C CA . LYS A 1 83 ? 17.342 27.186 -34.461 1.00 87.69 83 LYS A CA 1
ATOM 662 C C . LYS A 1 83 ? 18.211 27.082 -33.210 1.00 87.69 83 LYS A C 1
ATOM 664 O O . LYS A 1 83 ? 18.522 25.974 -32.805 1.00 87.69 83 LYS A O 1
ATOM 669 N N . GLU A 1 84 ? 18.481 28.208 -32.548 1.00 87.25 84 GLU A N 1
ATOM 670 C CA . GLU A 1 84 ? 19.207 28.232 -31.264 1.00 87.25 84 GLU A CA 1
ATOM 671 C C . GLU A 1 84 ? 18.471 27.420 -30.187 1.00 87.25 84 GLU A C 1
ATOM 673 O O . GLU A 1 84 ? 19.087 26.752 -29.363 1.00 87.25 84 GLU A O 1
ATOM 678 N N . ALA A 1 85 ? 17.134 27.455 -30.193 1.00 85.69 85 ALA A N 1
ATOM 679 C CA . ALA A 1 85 ? 16.336 26.645 -29.279 1.00 85.69 85 ALA A CA 1
ATOM 680 C C . ALA A 1 85 ? 16.435 25.141 -29.575 1.00 85.69 85 ALA A C 1
ATOM 682 O O . ALA A 1 85 ? 16.448 24.348 -28.641 1.00 85.69 85 ALA A O 1
ATOM 683 N N . ILE A 1 86 ? 16.505 24.743 -30.848 1.00 88.31 86 ILE A N 1
ATOM 684 C CA . ILE A 1 86 ? 16.680 23.337 -31.237 1.00 88.31 86 ILE A CA 1
ATOM 685 C C . ILE A 1 86 ? 18.074 22.844 -30.848 1.00 88.31 86 ILE A C 1
ATOM 687 O O . ILE A 1 86 ? 18.167 21.770 -30.273 1.00 88.31 86 ILE A O 1
ATOM 691 N N . GLU A 1 87 ? 19.121 23.632 -31.092 1.00 87.75 87 GLU A N 1
ATOM 692 C CA . GLU A 1 87 ? 20.498 23.277 -30.722 1.00 87.75 87 GLU A CA 1
ATOM 693 C C . GLU A 1 87 ? 20.648 23.058 -29.209 1.00 87.75 87 GLU A C 1
ATOM 695 O O . GLU A 1 87 ? 21.280 22.096 -28.786 1.00 87.75 87 GLU A O 1
ATOM 700 N N . GLU A 1 88 ? 20.012 23.889 -28.376 1.00 85.69 88 GLU A N 1
ATOM 701 C CA . GLU A 1 88 ? 20.010 23.698 -26.919 1.00 85.69 88 GLU A CA 1
ATOM 702 C C . GLU A 1 88 ? 19.229 22.443 -26.494 1.00 85.69 88 GLU A C 1
ATOM 704 O O . GLU A 1 88 ? 19.665 21.716 -25.600 1.00 85.69 88 GLU A O 1
ATOM 709 N N . ILE A 1 89 ? 18.084 22.171 -27.131 1.00 85.00 89 ILE A N 1
ATOM 710 C CA . ILE A 1 89 ? 17.293 20.961 -26.862 1.00 85.00 89 ILE A CA 1
ATOM 711 C C . ILE A 1 89 ? 18.090 19.714 -27.254 1.00 85.00 89 ILE A C 1
ATOM 713 O O . ILE A 1 89 ? 18.159 18.777 -26.470 1.00 85.00 89 ILE A O 1
ATOM 717 N N . GLU A 1 90 ? 18.722 19.712 -28.427 1.00 86.69 90 GLU A N 1
ATOM 718 C CA . GLU A 1 90 ? 19.541 18.598 -28.913 1.00 86.69 90 GLU A CA 1
ATOM 719 C C . GLU A 1 90 ? 20.795 18.398 -28.052 1.00 86.69 90 GLU A C 1
ATOM 721 O O . GLU A 1 90 ? 21.126 17.262 -27.725 1.00 86.69 90 GLU A O 1
ATOM 726 N N . ALA A 1 91 ? 21.452 19.474 -27.606 1.00 85.00 91 ALA A N 1
ATOM 727 C CA . ALA A 1 91 ? 22.581 19.388 -26.678 1.00 85.00 91 ALA A CA 1
ATOM 728 C C . ALA A 1 91 ? 22.167 18.819 -25.312 1.00 85.00 91 ALA A C 1
ATOM 730 O O . ALA A 1 91 ? 22.897 18.023 -24.725 1.00 85.00 91 ALA A O 1
ATOM 731 N N . ARG A 1 92 ? 20.983 19.193 -24.812 1.00 85.56 92 ARG A N 1
ATOM 732 C CA . ARG A 1 92 ? 20.430 18.650 -23.566 1.00 85.56 92 ARG A CA 1
ATOM 733 C C . ARG A 1 92 ? 20.042 17.179 -23.704 1.00 85.56 92 ARG A C 1
ATOM 735 O O . ARG A 1 92 ? 20.376 16.400 -22.821 1.00 85.56 92 ARG A O 1
ATOM 742 N N . GLU A 1 93 ? 19.374 16.806 -24.795 1.00 84.00 93 GLU A N 1
ATOM 743 C CA . GLU A 1 93 ? 19.024 15.411 -25.094 1.00 84.00 93 GLU A CA 1
ATOM 744 C C . GLU A 1 93 ? 20.289 14.546 -25.251 1.00 84.00 93 GLU A C 1
ATOM 746 O O . GLU A 1 93 ? 20.328 13.430 -24.742 1.00 84.00 93 GLU A O 1
ATOM 751 N N . ALA A 1 94 ? 21.347 15.063 -25.887 1.00 81.19 94 ALA A N 1
ATOM 752 C CA . ALA A 1 94 ? 22.624 14.362 -26.023 1.00 81.19 94 ALA A CA 1
ATOM 753 C C . ALA A 1 94 ? 23.347 14.186 -24.678 1.00 81.19 94 ALA A C 1
ATOM 755 O O . ALA A 1 94 ? 23.808 13.088 -24.382 1.00 81.19 94 ALA A O 1
ATOM 756 N N . ALA A 1 95 ? 23.398 15.227 -23.839 1.00 84.12 95 ALA A N 1
ATOM 757 C CA . ALA A 1 95 ? 23.982 15.134 -22.499 1.00 84.12 95 ALA A CA 1
ATOM 758 C C . ALA A 1 95 ? 23.205 14.160 -21.595 1.00 84.12 95 ALA A C 1
ATOM 760 O O . ALA A 1 95 ? 23.800 13.448 -20.791 1.00 84.12 95 ALA A O 1
ATOM 761 N N . GLU A 1 96 ? 21.878 14.103 -21.737 1.00 80.50 96 GLU A N 1
ATOM 762 C CA . GLU A 1 96 ? 21.034 13.142 -21.025 1.00 80.50 96 GLU A CA 1
ATOM 763 C C . GLU A 1 96 ? 21.289 11.705 -21.500 1.00 80.50 96 GLU A C 1
ATOM 765 O O . GLU A 1 96 ? 21.415 10.805 -20.674 1.00 80.50 96 GLU A O 1
ATOM 770 N N . GLN A 1 97 ? 21.447 11.488 -22.808 1.00 77.69 97 GLN A N 1
ATOM 771 C CA . GLN A 1 97 ? 21.813 10.182 -23.363 1.00 77.69 97 GLN A CA 1
ATOM 772 C C . GLN A 1 97 ? 23.222 9.743 -22.951 1.00 77.69 97 GLN A C 1
ATOM 774 O O . GLN A 1 97 ? 23.420 8.575 -22.631 1.00 77.69 97 GLN A O 1
ATOM 779 N N . GLU A 1 98 ? 24.189 10.659 -22.922 1.00 81.44 98 GLU A N 1
ATOM 780 C CA . GLU A 1 98 ? 25.552 10.385 -22.457 1.00 81.44 98 GLU A CA 1
ATOM 781 C C . GLU A 1 98 ? 25.570 10.051 -20.959 1.00 81.44 98 GLU A C 1
ATOM 783 O O . GLU A 1 98 ? 26.196 9.074 -20.555 1.00 81.44 98 GLU A O 1
ATOM 788 N N . ALA A 1 99 ? 24.809 10.782 -20.138 1.00 76.12 99 ALA A N 1
ATOM 789 C CA . ALA A 1 99 ? 24.647 10.471 -18.719 1.00 76.12 99 ALA A CA 1
ATOM 790 C C . ALA A 1 99 ? 23.960 9.112 -18.493 1.00 76.12 99 ALA A C 1
ATOM 792 O O . ALA A 1 99 ? 24.373 8.358 -17.614 1.00 76.12 99 ALA A O 1
ATOM 793 N N . GLN A 1 100 ? 22.946 8.770 -19.295 1.00 74.00 100 GLN A N 1
ATOM 794 C CA . GLN A 1 100 ? 22.288 7.460 -19.253 1.00 74.00 100 GLN A CA 1
ATOM 795 C C . GLN A 1 100 ? 23.226 6.329 -19.698 1.00 74.00 100 GLN A C 1
ATOM 797 O O . GLN A 1 100 ? 23.224 5.262 -19.088 1.00 74.00 100 GLN A O 1
ATOM 802 N N . ALA A 1 101 ? 24.051 6.555 -20.723 1.00 80.12 101 ALA A N 1
ATOM 803 C CA . ALA A 1 101 ? 25.052 5.592 -21.173 1.00 80.12 101 ALA A CA 1
ATOM 804 C C . ALA A 1 101 ? 26.145 5.378 -20.116 1.00 80.12 101 ALA A C 1
ATOM 806 O O . ALA A 1 101 ? 26.469 4.236 -19.810 1.00 80.12 101 ALA A O 1
ATOM 807 N N . ALA A 1 102 ? 26.642 6.453 -19.497 1.00 78.56 102 ALA A N 1
ATOM 808 C CA . ALA A 1 102 ? 27.615 6.377 -18.410 1.00 78.56 102 ALA A CA 1
ATOM 809 C C . ALA A 1 102 ? 27.040 5.688 -17.160 1.00 78.56 102 ALA A C 1
ATOM 811 O O . ALA A 1 102 ? 27.736 4.917 -16.507 1.00 78.56 102 ALA A O 1
ATOM 812 N N . ALA A 1 103 ? 25.765 5.926 -16.835 1.00 77.62 103 ALA A N 1
ATOM 813 C CA . ALA A 1 103 ? 25.084 5.231 -15.743 1.00 77.62 103 ALA A CA 1
ATOM 814 C C . ALA A 1 103 ? 24.939 3.730 -16.028 1.00 77.62 103 ALA A C 1
ATOM 816 O O . ALA A 1 103 ? 25.166 2.915 -15.138 1.00 77.62 103 ALA A O 1
ATOM 817 N N . ARG A 1 104 ? 24.619 3.364 -17.274 1.00 78.12 104 ARG A N 1
ATOM 818 C CA . ARG A 1 104 ? 24.554 1.967 -17.706 1.00 78.12 104 ARG A CA 1
ATOM 819 C C . ARG A 1 104 ? 25.924 1.291 -17.659 1.00 78.12 104 ARG A C 1
ATOM 821 O O . ARG A 1 104 ? 26.023 0.191 -17.140 1.00 78.12 104 ARG A O 1
ATOM 828 N N . GLU A 1 105 ? 26.973 1.949 -18.144 1.00 79.19 105 GLU A N 1
ATOM 829 C CA . GLU A 1 105 ? 28.342 1.422 -18.086 1.00 79.19 105 GLU A CA 1
ATOM 830 C C . GLU A 1 105 ? 28.823 1.265 -16.633 1.00 79.19 105 GLU A C 1
ATOM 832 O O . GLU A 1 105 ? 29.448 0.267 -16.289 1.00 79.19 105 GLU A O 1
ATOM 837 N N . ALA A 1 106 ? 28.480 2.208 -15.749 1.00 73.94 106 ALA A N 1
ATOM 838 C CA . ALA A 1 106 ? 28.768 2.102 -14.320 1.00 73.94 106 ALA A CA 1
ATOM 839 C C . ALA A 1 106 ? 28.001 0.952 -13.649 1.00 73.94 106 ALA A C 1
ATOM 841 O O . ALA A 1 106 ? 28.553 0.289 -12.773 1.00 73.94 106 ALA A O 1
ATOM 842 N N . GLN A 1 107 ? 26.756 0.708 -14.064 1.00 70.88 107 GLN A N 1
ATOM 843 C CA . GLN A 1 107 ? 25.961 -0.422 -13.594 1.00 70.88 107 GLN A CA 1
ATOM 844 C C . GLN A 1 107 ? 26.550 -1.754 -14.084 1.00 70.88 107 GLN A C 1
ATOM 846 O O . GLN A 1 107 ? 26.788 -2.637 -13.270 1.00 70.88 107 GLN A O 1
ATOM 851 N N . GLU A 1 108 ? 26.889 -1.864 -15.370 1.00 76.19 108 GLU A N 1
ATOM 852 C CA . GLU A 1 108 ? 27.528 -3.055 -15.951 1.00 76.19 108 GLU A CA 1
ATOM 853 C C . GLU A 1 108 ? 28.902 -3.331 -15.297 1.00 76.19 108 GLU A C 1
ATOM 855 O O . GLU A 1 108 ? 29.252 -4.477 -15.024 1.00 76.19 108 GLU A O 1
ATOM 860 N N . ALA A 1 109 ? 29.674 -2.288 -14.964 1.00 74.94 109 ALA A N 1
ATOM 861 C CA . ALA A 1 109 ? 30.937 -2.427 -14.236 1.00 74.94 109 ALA A CA 1
ATOM 862 C C . ALA A 1 109 ? 30.752 -2.824 -12.759 1.00 74.94 109 ALA A C 1
ATOM 864 O O . ALA A 1 109 ? 31.607 -3.514 -12.201 1.00 74.94 109 ALA A O 1
ATOM 865 N N . ALA A 1 110 ? 29.669 -2.383 -12.113 1.00 71.81 110 ALA A N 1
ATOM 866 C CA . ALA A 1 110 ? 29.325 -2.793 -10.754 1.00 71.81 110 ALA A CA 1
ATOM 867 C C . ALA A 1 110 ? 28.866 -4.257 -10.715 1.00 71.81 110 ALA A C 1
ATOM 869 O O . ALA A 1 110 ? 29.340 -5.005 -9.863 1.00 71.81 110 ALA A O 1
ATOM 870 N N . GLU A 1 111 ? 28.037 -4.673 -11.676 1.00 73.06 111 GLU A N 1
ATOM 871 C CA . GLU A 1 111 ? 27.602 -6.062 -11.864 1.00 73.06 111 GLU A CA 1
ATOM 872 C C . GLU A 1 111 ? 28.809 -6.980 -12.124 1.00 73.06 111 GLU A C 1
ATOM 874 O O . GLU A 1 111 ? 29.011 -7.945 -11.394 1.00 73.06 111 GLU A O 1
ATOM 879 N N . ALA A 1 112 ? 29.714 -6.619 -13.042 1.00 71.75 112 ALA A N 1
ATOM 880 C CA . ALA A 1 112 ? 30.931 -7.401 -13.298 1.00 71.75 112 ALA A CA 1
ATOM 881 C C . ALA A 1 112 ? 31.885 -7.468 -12.086 1.00 71.75 112 ALA A C 1
ATOM 883 O O . ALA A 1 112 ? 32.624 -8.439 -11.913 1.00 71.75 112 ALA A O 1
ATOM 884 N N . ARG A 1 113 ? 31.901 -6.429 -11.239 1.00 73.62 113 ARG A N 1
ATOM 885 C CA . ARG A 1 113 ? 32.698 -6.414 -10.005 1.00 73.62 113 ARG A CA 1
ATOM 886 C C . ARG A 1 113 ? 32.074 -7.281 -8.911 1.00 73.62 113 ARG A C 1
ATOM 888 O O . ARG A 1 113 ? 32.831 -7.891 -8.163 1.00 73.62 113 ARG A O 1
ATOM 895 N N . ALA A 1 114 ? 30.747 -7.329 -8.823 1.00 68.38 114 ALA A N 1
ATOM 896 C CA . ALA A 1 114 ? 30.026 -8.244 -7.944 1.00 68.38 114 ALA A CA 1
ATOM 897 C C . ALA A 1 114 ? 30.242 -9.702 -8.375 1.00 68.38 114 ALA A C 1
ATOM 899 O O . ALA A 1 114 ? 30.651 -10.506 -7.547 1.00 68.38 114 ALA A O 1
ATOM 900 N N . GLU A 1 115 ? 30.120 -10.010 -9.671 1.00 72.19 115 GLU A N 1
ATOM 901 C CA . GLU A 1 115 ? 30.395 -11.355 -10.204 1.00 72.19 115 GLU A CA 1
ATOM 902 C C . GLU A 1 115 ? 31.839 -11.814 -9.929 1.00 72.19 115 GLU A C 1
ATOM 904 O O . GLU A 1 115 ? 32.086 -12.984 -9.637 1.00 72.19 115 GLU A O 1
ATOM 909 N N . ALA A 1 116 ? 32.817 -10.902 -10.000 1.00 70.25 116 ALA A N 1
ATOM 910 C CA . ALA A 1 116 ? 34.208 -11.219 -9.677 1.00 70.25 116 ALA A CA 1
ATOM 911 C C . ALA A 1 116 ? 34.432 -11.489 -8.179 1.00 70.25 116 ALA A C 1
ATOM 913 O O . ALA A 1 116 ? 35.277 -12.317 -7.844 1.00 70.25 116 ALA A O 1
ATOM 914 N N . LEU A 1 117 ? 33.693 -10.800 -7.303 1.00 61.72 117 LEU A N 1
ATOM 915 C CA . LEU A 1 117 ? 33.762 -10.988 -5.853 1.00 61.72 117 LEU A CA 1
ATOM 916 C C . LEU A 1 117 ? 33.106 -12.318 -5.447 1.00 61.72 117 LEU A C 1
ATOM 918 O O . LEU A 1 117 ? 33.703 -13.095 -4.712 1.00 61.72 117 LEU A O 1
ATOM 922 N N . GLU A 1 118 ? 31.949 -12.625 -6.034 1.00 65.00 118 GLU A N 1
ATOM 923 C CA . GLU A 1 118 ? 31.221 -13.883 -5.832 1.00 65.00 118 GLU A CA 1
ATOM 924 C C . GLU A 1 118 ? 32.059 -15.089 -6.304 1.00 65.00 118 GLU A C 1
ATOM 926 O O . GLU A 1 118 ? 32.133 -16.118 -5.634 1.00 65.00 118 GLU A O 1
ATOM 931 N N . ALA A 1 119 ? 32.791 -14.955 -7.419 1.00 63.59 119 ALA A N 1
ATOM 932 C CA . ALA A 1 119 ? 33.711 -15.989 -7.898 1.00 63.59 119 ALA A CA 1
ATOM 933 C C . ALA A 1 119 ? 34.939 -16.206 -6.987 1.00 63.59 119 ALA A C 1
ATOM 935 O O . ALA A 1 119 ? 35.509 -17.302 -6.984 1.00 63.59 119 ALA A O 1
ATOM 936 N N . GLU A 1 120 ? 35.364 -15.181 -6.242 1.00 58.22 120 GLU A N 1
ATOM 937 C CA . GLU A 1 120 ? 36.455 -15.270 -5.264 1.00 58.22 120 GLU A CA 1
ATOM 938 C C . GLU A 1 120 ? 35.964 -15.940 -3.965 1.00 58.22 120 GLU A C 1
ATOM 940 O O . GLU A 1 120 ? 36.619 -16.867 -3.477 1.00 58.22 120 GLU A O 1
ATOM 945 N N . GLU A 1 121 ? 34.761 -15.592 -3.497 1.00 54.28 121 GLU A N 1
ATOM 946 C CA . GLU A 1 121 ? 34.087 -16.189 -2.328 1.00 54.28 121 GLU A CA 1
ATOM 947 C C . GLU A 1 121 ? 33.772 -17.687 -2.535 1.00 54.28 121 GLU A C 1
ATOM 949 O O . GLU A 1 121 ? 34.081 -18.517 -1.677 1.00 54.28 121 GLU A O 1
ATOM 954 N N . LEU A 1 122 ? 33.336 -18.087 -3.737 1.00 54.75 122 LEU A N 1
ATOM 955 C CA . LEU A 1 122 ? 33.140 -19.497 -4.128 1.00 54.75 122 LEU A CA 1
ATOM 956 C C . LEU A 1 122 ? 34.414 -20.362 -4.047 1.00 54.75 122 LEU A C 1
ATOM 958 O O . LEU A 1 122 ? 34.326 -21.594 -3.992 1.00 54.75 122 LEU A O 1
ATOM 962 N N . SER A 1 123 ? 35.605 -19.752 -4.069 1.00 52.19 123 SER A N 1
ATOM 963 C CA . SER A 1 123 ? 36.876 -20.475 -3.930 1.00 52.19 123 SER A CA 1
ATOM 964 C C . SER A 1 123 ? 37.294 -20.690 -2.470 1.00 52.19 123 SER A C 1
ATOM 966 O O . SER A 1 123 ? 37.991 -21.665 -2.177 1.00 52.19 123 SER A O 1
ATOM 968 N N . GLU A 1 124 ? 36.833 -19.832 -1.557 1.00 49.09 124 GLU A N 1
ATOM 969 C CA . GLU A 1 124 ? 37.088 -19.939 -0.116 1.00 49.09 124 GLU A CA 1
ATOM 970 C C . GLU A 1 124 ? 36.047 -20.834 0.589 1.00 49.09 124 GLU A C 1
ATOM 972 O O . GLU A 1 124 ? 36.386 -21.546 1.536 1.00 49.09 124 GLU A O 1
ATOM 977 N N . GLU A 1 125 ? 34.818 -20.925 0.069 1.00 43.66 125 GLU A N 1
ATOM 978 C CA . GLU A 1 125 ? 33.714 -21.688 0.679 1.00 43.66 125 GLU A CA 1
ATOM 979 C C . GLU A 1 125 ? 33.754 -23.220 0.490 1.00 43.66 125 GLU A C 1
ATOM 981 O O . GLU A 1 125 ? 33.007 -23.946 1.145 1.00 43.66 125 GLU A O 1
ATOM 986 N N . ALA A 1 126 ? 34.663 -23.779 -0.319 1.00 43.78 126 ALA A N 1
ATOM 987 C CA . ALA A 1 126 ? 34.832 -25.241 -0.394 1.00 43.78 126 ALA A CA 1
ATOM 988 C C . ALA A 1 126 ? 35.484 -25.856 0.872 1.00 43.78 126 ALA A C 1
ATOM 990 O O . ALA A 1 126 ? 35.638 -27.079 0.956 1.00 43.78 126 ALA A O 1
ATOM 991 N N . GLY A 1 127 ? 35.908 -25.024 1.833 1.00 38.50 127 GLY A N 1
ATOM 992 C CA . GLY A 1 127 ? 36.652 -25.431 3.024 1.00 38.50 127 GLY A CA 1
ATOM 993 C C . GLY A 1 127 ? 35.829 -25.722 4.280 1.00 38.50 127 GLY A C 1
ATOM 994 O O . GLY A 1 127 ? 36.243 -26.579 5.058 1.00 38.50 127 GLY A O 1
ATOM 995 N N . GLU A 1 128 ? 34.693 -25.062 4.514 1.00 33.62 128 GLU A N 1
ATOM 996 C CA . GLU A 1 128 ? 33.986 -25.160 5.801 1.00 33.62 128 GLU A CA 1
ATOM 997 C C . GLU A 1 128 ? 32.464 -25.044 5.619 1.00 33.62 128 GLU A C 1
ATOM 999 O O . GLU A 1 128 ? 31.904 -23.969 5.441 1.00 33.62 128 GLU A O 1
ATOM 1004 N N . GLU A 1 129 ? 31.771 -26.183 5.693 1.00 38.69 129 GLU A N 1
ATOM 1005 C CA . GLU A 1 129 ? 30.323 -26.222 5.897 1.00 38.69 129 GLU A CA 1
ATOM 1006 C C . GLU A 1 129 ? 29.967 -25.701 7.307 1.00 38.69 129 GLU A C 1
ATOM 1008 O O . GLU A 1 129 ? 30.519 -26.180 8.301 1.00 38.69 129 GLU A O 1
ATOM 1013 N N . ILE A 1 130 ? 28.929 -24.847 7.356 1.00 32.44 130 ILE A N 1
ATOM 1014 C CA . ILE A 1 130 ? 28.124 -24.360 8.503 1.00 32.44 130 ILE A CA 1
ATOM 1015 C C . ILE A 1 130 ? 28.497 -22.953 9.024 1.00 32.44 130 ILE A C 1
ATOM 1017 O O . ILE A 1 130 ? 29.235 -22.838 9.991 1.00 32.44 130 ILE A O 1
ATOM 1021 N N . GLU A 1 131 ? 27.865 -21.892 8.494 1.00 27.77 131 GLU A N 1
ATOM 1022 C CA . GLU A 1 131 ? 26.917 -21.009 9.219 1.00 27.77 131 GLU A CA 1
ATOM 1023 C C . GLU A 1 131 ? 26.442 -19.809 8.362 1.00 27.77 131 GLU A C 1
ATOM 1025 O O . GLU A 1 131 ? 27.235 -19.116 7.750 1.00 27.77 131 GLU A O 1
ATOM 1030 N N . ALA A 1 132 ? 25.135 -19.521 8.440 1.00 31.25 132 ALA A N 1
ATOM 1031 C CA . ALA A 1 132 ? 24.512 -18.198 8.257 1.00 31.25 132 ALA A CA 1
ATOM 1032 C C . ALA A 1 132 ? 24.385 -17.559 6.845 1.00 31.25 132 ALA A C 1
ATOM 1034 O O . ALA A 1 132 ? 25.064 -16.606 6.510 1.00 31.25 132 ALA A O 1
ATOM 1035 N N . ILE A 1 133 ? 23.336 -17.986 6.125 1.00 38.19 133 ILE A N 1
ATOM 1036 C CA . ILE A 1 133 ? 22.297 -17.168 5.445 1.00 38.19 133 ILE A CA 1
ATOM 1037 C C . ILE A 1 133 ? 22.705 -15.728 5.052 1.00 38.19 133 ILE A C 1
ATOM 1039 O O . ILE A 1 133 ? 22.525 -14.790 5.835 1.00 38.19 133 ILE A O 1
ATOM 1043 N N . GLU A 1 134 ? 23.088 -15.555 3.787 1.00 33.31 134 GLU A N 1
ATOM 1044 C CA . GLU A 1 134 ? 23.229 -14.260 3.112 1.00 33.31 134 GLU A CA 1
ATOM 1045 C C . GLU A 1 134 ? 21.997 -13.876 2.269 1.00 33.31 134 GLU A C 1
ATOM 1047 O O . GLU A 1 134 ? 21.128 -14.688 1.940 1.00 33.31 134 GLU A O 1
ATOM 1052 N N . GLN A 1 135 ? 21.877 -12.570 2.026 1.00 33.28 135 GLN A N 1
ATOM 1053 C CA . GLN A 1 135 ? 20.720 -11.857 1.481 1.00 33.28 135 GLN A CA 1
ATOM 1054 C C . GLN A 1 135 ? 20.618 -12.015 -0.049 1.00 33.28 135 GLN A C 1
ATOM 1056 O O . GLN A 1 135 ? 21.643 -11.952 -0.719 1.00 33.28 135 GLN A O 1
ATOM 1061 N N . PRO A 1 136 ? 19.414 -12.156 -0.642 1.00 38.44 136 PRO A N 1
ATOM 1062 C CA . PRO A 1 136 ? 19.294 -12.277 -2.088 1.00 38.44 136 PRO A CA 1
ATOM 1063 C C . PRO A 1 136 ? 19.250 -10.912 -2.795 1.00 38.44 136 PRO A C 1
ATOM 1065 O O . PRO A 1 136 ? 18.368 -10.096 -2.526 1.00 38.44 136 PRO A O 1
ATOM 1068 N N . ALA A 1 137 ? 20.183 -10.762 -3.738 1.00 32.41 137 ALA A N 1
ATOM 1069 C CA . ALA A 1 137 ? 20.055 -10.211 -5.092 1.00 32.41 137 ALA A CA 1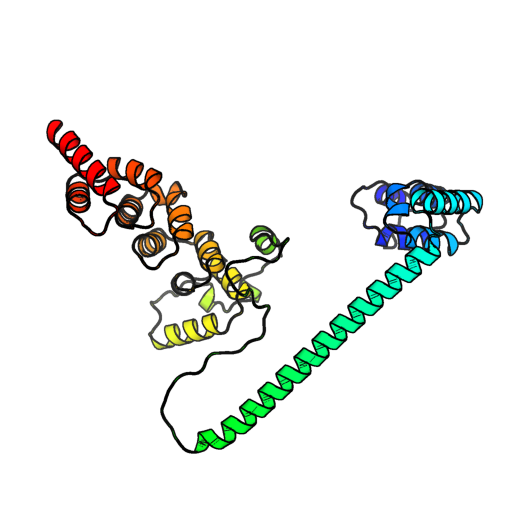
ATOM 1070 C C . ALA A 1 137 ? 19.317 -8.868 -5.294 1.00 32.41 137 ALA A C 1
ATOM 1072 O O . ALA A 1 137 ? 18.090 -8.792 -5.385 1.00 32.41 137 ALA A O 1
ATOM 1073 N N . GLU A 1 138 ? 20.116 -7.820 -5.515 1.00 35.50 138 GLU A N 1
ATOM 1074 C CA . GLU A 1 138 ? 19.731 -6.555 -6.140 1.00 35.50 138 GLU A CA 1
ATOM 1075 C C . GLU A 1 138 ? 19.695 -6.690 -7.673 1.00 35.50 138 GLU A C 1
ATOM 1077 O O . GLU A 1 138 ? 20.733 -6.783 -8.318 1.00 35.50 138 GLU A O 1
ATOM 1082 N N . THR A 1 139 ? 18.509 -6.638 -8.286 1.00 31.50 139 THR A N 1
ATOM 1083 C CA . THR A 1 139 ? 18.292 -5.907 -9.554 1.00 31.50 139 THR A CA 1
ATOM 1084 C C . THR A 1 139 ? 16.798 -5.804 -9.844 1.00 31.50 139 THR A C 1
ATOM 1086 O O . THR A 1 139 ? 16.131 -6.757 -10.235 1.00 31.50 139 THR A O 1
ATOM 1089 N N . GLY A 1 140 ? 16.248 -4.608 -9.642 1.00 32.56 140 GLY A N 1
ATOM 1090 C CA . GLY A 1 140 ? 14.858 -4.317 -9.973 1.00 32.56 140 GLY A CA 1
ATOM 1091 C C . GLY A 1 140 ? 14.334 -3.116 -9.213 1.00 32.56 140 GLY A C 1
ATOM 1092 O O . GLY A 1 140 ? 13.613 -3.294 -8.237 1.00 32.56 140 GLY A O 1
ATOM 1093 N N . GLY A 1 141 ? 14.709 -1.916 -9.674 1.00 38.59 141 GLY A N 1
ATOM 1094 C CA . GLY A 1 141 ? 14.101 -0.635 -9.299 1.00 38.59 141 GLY A CA 1
ATOM 1095 C C . GLY A 1 141 ? 13.813 -0.517 -7.810 1.00 38.59 141 GLY A C 1
ATOM 1096 O O . GLY A 1 141 ? 12.674 -0.694 -7.377 1.00 38.59 141 GLY A O 1
ATOM 1097 N N . GLU A 1 142 ? 14.855 -0.244 -7.035 1.00 41.00 142 GLU A N 1
ATOM 1098 C CA . GLU A 1 142 ? 14.760 -0.116 -5.594 1.00 41.00 142 GLU A CA 1
ATOM 1099 C C . GLU A 1 142 ? 13.819 1.052 -5.243 1.00 41.00 142 GLU A C 1
ATOM 1101 O O . GLU A 1 142 ? 14.175 2.229 -5.267 1.00 41.00 142 GLU A O 1
ATOM 1106 N N . LEU A 1 143 ? 12.564 0.724 -4.929 1.00 46.06 143 LEU A N 1
ATOM 1107 C CA . LEU A 1 143 ? 11.727 1.564 -4.082 1.00 46.06 143 LEU A CA 1
ATOM 1108 C C . LEU A 1 143 ? 12.365 1.517 -2.688 1.00 46.06 143 LEU A C 1
ATOM 1110 O O . LEU A 1 143 ? 11.958 0.727 -1.832 1.00 46.06 143 LEU A O 1
ATOM 1114 N N . ILE A 1 144 ? 13.429 2.304 -2.496 1.00 39.75 144 ILE A N 1
ATOM 1115 C CA . ILE A 1 144 ? 14.112 2.471 -1.212 1.00 39.75 144 ILE A CA 1
ATOM 1116 C C . ILE A 1 144 ? 13.152 3.225 -0.290 1.00 39.75 144 ILE A C 1
ATOM 1118 O O . ILE A 1 144 ? 13.113 4.452 -0.255 1.00 39.75 144 ILE A O 1
ATOM 1122 N N . GLY A 1 145 ? 12.336 2.477 0.451 1.00 51.59 145 GLY A N 1
ATOM 1123 C CA . GLY A 1 145 ? 11.410 3.017 1.446 1.00 51.59 145 GLY A CA 1
ATOM 1124 C C . GLY A 1 145 ? 9.942 3.084 1.012 1.00 51.59 145 GLY A C 1
ATOM 1125 O O . GLY A 1 14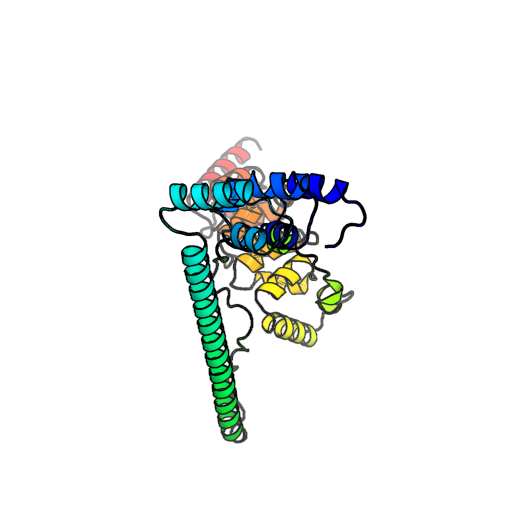5 ? 9.527 2.554 -0.015 1.00 51.59 145 GLY A O 1
ATOM 1126 N N . ASP A 1 146 ? 9.122 3.704 1.866 1.00 54.03 146 ASP A N 1
ATOM 1127 C CA . ASP A 1 146 ? 7.659 3.811 1.718 1.00 54.03 146 ASP A CA 1
ATOM 1128 C C . ASP A 1 146 ? 7.225 4.908 0.701 1.00 54.03 146 ASP A C 1
ATOM 1130 O O . ASP A 1 146 ? 6.049 5.295 0.685 1.00 54.03 146 ASP A O 1
ATOM 1134 N N . GLU A 1 147 ? 8.144 5.420 -0.129 1.00 51.47 147 GLU A N 1
ATOM 1135 C CA . GLU A 1 147 ? 7.929 6.554 -1.040 1.00 51.47 147 GLU A CA 1
ATOM 1136 C C . GLU A 1 147 ? 7.814 6.101 -2.505 1.00 51.47 147 GLU A C 1
ATOM 1138 O O . GLU A 1 147 ? 8.712 5.483 -3.072 1.00 51.47 147 GLU A O 1
ATOM 1143 N N . LEU A 1 148 ? 6.668 6.409 -3.121 1.00 56.25 148 LEU A N 1
ATOM 1144 C CA . LEU A 1 148 ? 6.439 6.238 -4.557 1.00 56.25 148 LEU A CA 1
ATOM 1145 C C . LEU A 1 148 ? 7.183 7.350 -5.319 1.00 56.25 148 LEU A C 1
ATOM 1147 O O . LEU A 1 148 ? 7.106 8.504 -4.888 1.00 56.25 148 LEU A O 1
ATOM 1151 N N . PRO A 1 149 ? 7.837 7.064 -6.460 1.00 52.72 149 PRO A N 1
ATOM 1152 C CA . PRO A 1 149 ? 8.425 8.102 -7.299 1.00 52.72 149 PRO A CA 1
ATOM 1153 C C . PRO A 1 149 ? 7.375 9.150 -7.698 1.00 52.72 149 PRO A C 1
ATOM 1155 O O . PRO A 1 149 ? 6.221 8.814 -7.986 1.00 52.72 149 PRO A O 1
ATOM 1158 N N . GLU A 1 150 ? 7.761 10.431 -7.700 1.00 40.97 150 GLU A N 1
ATOM 1159 C CA . GLU A 1 150 ? 6.846 11.539 -7.995 1.00 40.97 150 GLU A CA 1
ATOM 1160 C C . GLU A 1 150 ? 6.171 11.340 -9.366 1.00 40.97 150 GLU A C 1
ATOM 1162 O O . GLU A 1 150 ? 6.825 11.320 -10.406 1.00 40.97 150 GLU A O 1
ATOM 1167 N N . GLY A 1 151 ? 4.842 11.173 -9.364 1.00 46.12 151 GLY A N 1
ATOM 1168 C CA . GLY A 1 151 ? 4.041 10.920 -10.569 1.00 46.12 151 GLY A CA 1
ATOM 1169 C C . GLY A 1 151 ? 3.531 9.485 -10.735 1.00 46.12 151 GLY A C 1
ATOM 1170 O O . GLY A 1 151 ? 2.733 9.249 -11.638 1.00 46.12 151 GLY A O 1
ATOM 1171 N N . PHE A 1 152 ? 3.908 8.549 -9.859 1.00 47.50 152 PHE A N 1
ATOM 1172 C CA . PHE A 1 152 ? 3.363 7.190 -9.849 1.00 47.50 152 PHE A CA 1
ATOM 1173 C C . PHE A 1 152 ? 2.223 7.064 -8.834 1.00 47.50 152 PHE A C 1
ATOM 1175 O O . PHE A 1 152 ? 2.438 7.053 -7.622 1.00 47.50 152 PHE A O 1
ATOM 1182 N N . SER A 1 153 ? 0.986 6.945 -9.320 1.00 58.19 153 SER A N 1
ATOM 1183 C CA . SER A 1 153 ? -0.131 6.495 -8.487 1.00 58.19 153 SER A CA 1
ATOM 1184 C C . SER A 1 153 ? -0.152 4.968 -8.437 1.00 58.19 153 SER A C 1
ATOM 1186 O O . SER A 1 153 ? 0.009 4.312 -9.466 1.00 58.19 153 SER A O 1
ATOM 1188 N N . VAL A 1 154 ? -0.454 4.387 -7.270 1.00 56.31 154 VAL A N 1
ATOM 1189 C CA . VAL A 1 154 ? -0.808 2.955 -7.165 1.00 56.31 154 VAL A CA 1
ATOM 1190 C C . VAL A 1 154 ? -1.923 2.614 -8.166 1.00 56.31 154 VAL A C 1
ATOM 1192 O O . VAL A 1 154 ? -1.930 1.532 -8.737 1.00 56.31 154 VAL A O 1
ATOM 1195 N N . ASP A 1 155 ? -2.814 3.569 -8.454 1.00 57.38 155 ASP A N 1
ATOM 1196 C CA . ASP A 1 155 ? -3.883 3.406 -9.442 1.00 57.38 155 ASP A CA 1
ATOM 1197 C C . ASP A 1 155 ? -3.402 3.455 -10.903 1.00 57.38 155 ASP A C 1
ATOM 1199 O O . ASP A 1 155 ? -4.092 2.932 -11.774 1.00 57.38 155 ASP A O 1
ATOM 1203 N N . ASP A 1 156 ? -2.242 4.050 -11.202 1.00 59.69 156 ASP A N 1
ATOM 1204 C CA . ASP A 1 156 ? -1.649 4.004 -12.549 1.00 59.69 156 ASP A CA 1
ATOM 1205 C C . ASP A 1 156 ? -0.965 2.658 -12.805 1.00 59.69 156 ASP A C 1
ATOM 1207 O O . ASP A 1 156 ? -1.092 2.096 -13.890 1.00 59.69 156 ASP A O 1
ATOM 1211 N N . LEU A 1 157 ? -0.373 2.077 -11.761 1.00 57.00 157 LEU A N 1
ATOM 1212 C CA . LEU A 1 157 ? 0.115 0.696 -11.731 1.00 57.00 157 LEU A CA 1
ATOM 1213 C C . LEU A 1 157 ? -1.004 -0.333 -11.980 1.00 57.00 157 LEU A C 1
ATOM 1215 O O . LEU A 1 157 ? -0.771 -1.385 -12.566 1.00 57.00 157 LEU A O 1
ATOM 1219 N N . LEU A 1 158 ? -2.236 -0.002 -11.577 1.00 55.56 158 LEU A N 1
ATOM 1220 C CA . LEU A 1 158 ? -3.441 -0.803 -11.820 1.00 55.56 158 LEU A CA 1
ATOM 1221 C C . LEU A 1 158 ? -4.032 -0.630 -13.234 1.00 55.56 158 LEU A C 1
ATOM 1223 O O . LEU A 1 158 ? -4.908 -1.404 -13.619 1.00 55.56 158 LEU A O 1
ATOM 1227 N N . ARG A 1 159 ? -3.622 0.398 -13.992 1.00 56.09 159 ARG A N 1
ATOM 1228 C CA . ARG A 1 159 ? -4.136 0.691 -15.348 1.00 56.09 159 ARG A CA 1
ATOM 1229 C C . ARG A 1 159 ? -3.319 0.051 -16.458 1.00 56.09 159 ARG A C 1
ATOM 1231 O O . ARG A 1 159 ? -3.831 -0.089 -17.570 1.00 56.09 159 ARG A O 1
ATOM 1238 N N . GLU A 1 160 ? -2.069 -0.295 -16.183 1.00 56.22 160 GLU A N 1
ATOM 1239 C CA . GLU A 1 160 ? -1.275 -1.106 -17.095 1.00 56.22 160 GLU A CA 1
ATOM 1240 C C . GLU A 1 160 ? -1.947 -2.480 -17.222 1.00 56.22 160 GLU A C 1
ATOM 1242 O O . GLU A 1 160 ? -2.419 -3.033 -16.229 1.00 56.22 160 GLU A O 1
ATOM 1247 N N . GLN A 1 161 ? -2.088 -2.997 -18.446 1.00 50.75 161 GLN A N 1
ATOM 1248 C CA . GLN A 1 161 ? -2.776 -4.266 -18.698 1.00 50.75 161 GLN A CA 1
ATOM 1249 C C . GLN A 1 161 ? -1.961 -5.411 -18.096 1.00 50.75 161 GLN A C 1
ATOM 1251 O O . GLN A 1 161 ? -1.079 -5.978 -18.732 1.00 50.75 161 GLN A O 1
ATOM 1256 N N . PHE A 1 162 ? -2.230 -5.693 -16.830 1.00 60.28 162 PHE A N 1
ATOM 1257 C CA . PHE A 1 162 ? -1.644 -6.784 -16.087 1.00 60.28 162 PHE A CA 1
ATOM 1258 C C . PHE A 1 162 ? -2.472 -8.041 -16.347 1.00 60.28 162 PHE A C 1
ATOM 1260 O O . PHE A 1 162 ? -3.635 -8.098 -15.941 1.00 60.28 162 PHE A O 1
ATOM 1267 N N . ASP A 1 163 ? -1.876 -9.025 -17.024 1.00 65.19 163 ASP A N 1
ATOM 1268 C CA . ASP A 1 163 ? -2.399 -10.388 -17.062 1.00 65.19 163 ASP A CA 1
ATOM 1269 C C . ASP A 1 163 ? -1.686 -11.221 -15.976 1.00 65.19 163 ASP A C 1
ATOM 1271 O O . ASP A 1 163 ? -0.495 -11.527 -16.116 1.00 65.19 163 ASP A O 1
ATOM 1275 N N . PRO A 1 164 ? -2.362 -11.536 -14.852 1.00 61.19 164 PRO A N 1
ATOM 1276 C CA . PRO A 1 164 ? -1.765 -12.307 -13.770 1.00 61.19 164 PRO A CA 1
ATOM 1277 C C . PRO A 1 164 ? -1.300 -13.686 -14.224 1.00 61.19 164 PRO A C 1
ATOM 1279 O O . PRO A 1 164 ? -0.279 -14.165 -13.733 1.00 61.19 164 PRO A O 1
ATOM 1282 N N . GLU A 1 165 ? -2.037 -14.310 -15.147 1.00 62.94 165 GLU A N 1
ATOM 1283 C CA . GLU A 1 165 ? -1.801 -15.691 -15.573 1.00 62.94 165 GLU A CA 1
ATOM 1284 C C . GLU A 1 165 ? -0.535 -15.832 -16.428 1.00 62.94 165 GLU A C 1
ATOM 1286 O O . GLU A 1 165 ? 0.077 -16.898 -16.437 1.00 62.94 165 GLU A O 1
ATOM 1291 N N . GLU A 1 166 ? -0.114 -14.763 -17.113 1.00 62.94 166 GLU A N 1
ATOM 1292 C CA . GLU A 1 166 ? 1.122 -14.757 -17.905 1.00 62.94 166 GLU A CA 1
ATOM 1293 C C . GLU A 1 166 ? 2.375 -14.535 -17.047 1.00 62.94 166 GLU A C 1
ATOM 1295 O O . GLU A 1 166 ? 3.453 -15.017 -17.396 1.00 62.94 166 GLU A O 1
ATOM 1300 N N . LYS A 1 167 ? 2.253 -13.803 -15.931 1.00 63.25 167 LYS A N 1
ATOM 1301 C CA . LYS A 1 167 ? 3.404 -13.391 -15.110 1.00 63.25 167 LYS A CA 1
ATOM 1302 C C . LYS A 1 167 ? 3.687 -14.294 -13.918 1.00 63.25 167 LYS A C 1
ATOM 1304 O O . LYS A 1 167 ? 4.842 -14.395 -13.511 1.00 63.25 167 LYS A O 1
ATOM 1309 N N . PHE A 1 168 ? 2.668 -14.924 -13.340 1.00 74.81 168 PHE A N 1
ATOM 1310 C CA . PHE A 1 168 ? 2.830 -15.713 -12.122 1.00 74.81 168 PHE A CA 1
ATOM 1311 C C . PHE A 1 168 ? 2.487 -17.182 -12.341 1.00 74.81 168 PHE A C 1
ATOM 1313 O O . PHE A 1 168 ? 1.560 -17.533 -13.068 1.00 74.81 168 PHE A O 1
ATOM 1320 N N . ALA A 1 169 ? 3.233 -18.059 -11.666 1.00 75.00 169 ALA A N 1
ATOM 1321 C CA . ALA A 1 169 ? 2.922 -19.480 -11.644 1.00 75.00 169 ALA A CA 1
ATOM 1322 C C . ALA A 1 169 ? 1.508 -19.700 -11.081 1.00 75.00 169 ALA A C 1
ATOM 1324 O O . ALA A 1 169 ? 1.112 -19.052 -10.112 1.00 75.00 169 ALA A O 1
ATOM 1325 N N . LYS A 1 170 ? 0.756 -20.650 -11.648 1.00 71.88 170 LYS A N 1
ATOM 1326 C CA . LYS A 1 170 ? -0.618 -20.956 -11.203 1.00 71.88 170 LYS A CA 1
ATOM 1327 C C . LYS A 1 170 ? -0.710 -21.267 -9.709 1.00 71.88 170 LYS A C 1
ATOM 1329 O O . LYS A 1 170 ? -1.671 -20.873 -9.063 1.00 71.88 170 LYS A O 1
ATOM 1334 N N . GLU A 1 171 ? 0.335 -21.870 -9.150 1.00 72.69 171 GLU A N 1
ATOM 1335 C CA . GLU A 1 171 ? 0.470 -22.170 -7.721 1.00 72.69 171 GLU A CA 1
ATOM 1336 C C . GLU A 1 171 ? 0.410 -20.923 -6.816 1.00 72.69 171 GLU A C 1
ATOM 1338 O O . GLU A 1 171 ? -0.032 -21.003 -5.674 1.00 72.69 171 GLU A O 1
ATOM 1343 N N . LEU A 1 172 ? 0.806 -19.753 -7.326 1.00 74.88 172 LEU A N 1
ATOM 1344 C CA . LEU A 1 172 ? 0.749 -18.474 -6.614 1.00 74.88 172 LEU A CA 1
ATOM 1345 C C . LEU A 1 172 ? -0.614 -17.774 -6.737 1.00 74.88 172 LEU A C 1
ATOM 1347 O O . LEU A 1 172 ? -0.917 -16.888 -5.936 1.00 74.88 172 LEU A O 1
ATOM 1351 N N . LEU A 1 173 ? -1.427 -18.140 -7.731 1.00 75.50 173 LEU A N 1
ATOM 1352 C CA . LEU A 1 173 ? -2.695 -17.480 -8.071 1.00 75.50 173 LEU A CA 1
ATOM 1353 C C . LEU A 1 173 ? -3.922 -18.261 -7.599 1.00 75.50 173 LEU A C 1
ATOM 1355 O O . LEU A 1 173 ? -4.938 -17.665 -7.219 1.00 75.50 173 LEU A O 1
ATOM 1359 N N . GLU A 1 174 ? -3.836 -19.585 -7.652 1.00 75.44 174 GLU A N 1
ATOM 1360 C CA . GLU A 1 174 ? -4.895 -20.497 -7.254 1.00 75.44 174 GLU A CA 1
ATOM 1361 C C . GLU A 1 174 ? -4.712 -20.886 -5.784 1.00 75.44 174 GLU A C 1
ATOM 1363 O O . GLU A 1 174 ? -3.601 -21.124 -5.303 1.00 75.44 174 GLU A O 1
ATOM 1368 N N . ASP A 1 175 ? -5.820 -20.888 -5.044 1.00 73.25 175 ASP A N 1
ATOM 1369 C CA . ASP A 1 175 ? -5.819 -21.396 -3.679 1.00 73.25 175 ASP A CA 1
ATOM 1370 C C . ASP A 1 175 ? -5.690 -22.927 -3.755 1.00 73.25 175 ASP A C 1
ATOM 1372 O O . ASP A 1 175 ? -6.505 -23.557 -4.431 1.00 73.25 175 ASP A O 1
ATOM 1376 N N . PRO A 1 176 ? -4.678 -23.536 -3.114 1.00 68.56 176 PRO A N 1
ATOM 1377 C CA . PRO A 1 176 ? -4.482 -24.976 -3.197 1.00 68.56 176 PRO A CA 1
ATOM 1378 C C . PRO A 1 176 ? -5.635 -25.714 -2.502 1.00 68.56 176 PRO A C 1
ATOM 1380 O O . PRO A 1 176 ? -6.079 -25.314 -1.423 1.00 68.56 176 PRO A O 1
ATOM 1383 N N . ASP A 1 177 ? -6.100 -26.810 -3.112 1.00 60.06 177 ASP A N 1
ATOM 1384 C CA . ASP A 1 177 ? -7.202 -27.636 -2.590 1.00 60.06 177 ASP A CA 1
ATOM 1385 C C . ASP A 1 177 ? -6.873 -28.258 -1.218 1.00 60.06 177 ASP A C 1
ATOM 1387 O O . ASP A 1 177 ? -7.761 -28.491 -0.393 1.00 60.06 177 ASP A O 1
ATOM 1391 N N . GLU A 1 178 ? -5.585 -28.492 -0.950 1.00 68.31 178 GLU A N 1
ATOM 1392 C CA . GLU A 1 178 ? -5.062 -28.975 0.325 1.00 68.31 178 GLU A CA 1
ATOM 1393 C C . GLU A 1 178 ? -4.060 -27.983 0.925 1.00 68.31 178 GLU A C 1
ATOM 1395 O O . GLU A 1 178 ? -3.363 -27.246 0.227 1.00 68.31 178 GLU A O 1
ATOM 1400 N N . ALA A 1 179 ? -3.971 -27.963 2.257 1.00 68.31 179 ALA A N 1
ATOM 1401 C CA . ALA A 1 179 ? -2.996 -27.129 2.942 1.00 68.31 179 ALA A CA 1
ATOM 1402 C C . ALA A 1 179 ? -1.576 -27.539 2.524 1.00 68.31 179 ALA A C 1
ATOM 1404 O O . ALA A 1 179 ? -1.180 -28.677 2.768 1.00 68.31 179 ALA A O 1
ATOM 1405 N N . LEU A 1 180 ? -0.814 -26.592 1.965 1.00 66.75 180 LEU A N 1
ATOM 1406 C CA . LEU A 1 180 ? 0.562 -26.827 1.523 1.00 66.75 180 LEU A CA 1
ATOM 1407 C C . LEU A 1 180 ? 1.396 -27.471 2.637 1.00 66.75 180 LEU A C 1
ATOM 1409 O O . LEU A 1 180 ? 1.299 -27.103 3.818 1.00 66.75 180 LEU A O 1
ATOM 1413 N N . ASP A 1 181 ? 2.235 -28.425 2.256 1.00 78.00 181 ASP A N 1
ATOM 1414 C CA . ASP A 1 181 ? 3.261 -28.988 3.118 1.00 78.00 181 ASP A CA 1
ATOM 1415 C C . ASP A 1 181 ? 4.300 -27.916 3.497 1.00 78.00 181 ASP A C 1
ATOM 1417 O O . ASP A 1 181 ? 4.329 -26.796 2.975 1.00 78.00 181 ASP A O 1
ATOM 1421 N N . LYS A 1 182 ? 5.122 -28.217 4.506 1.00 76.38 182 LYS A N 1
ATOM 1422 C CA . LYS A 1 182 ? 6.092 -27.241 5.021 1.00 76.38 182 LYS A CA 1
ATOM 1423 C C . LYS A 1 182 ? 7.145 -26.876 3.977 1.00 76.38 182 LYS A C 1
ATOM 1425 O O . LYS A 1 182 ? 7.570 -25.722 3.979 1.00 76.38 182 LYS A O 1
ATOM 1430 N N . ASP A 1 183 ? 7.513 -27.811 3.109 1.00 77.06 183 ASP A N 1
ATOM 1431 C CA . ASP A 1 183 ? 8.580 -27.622 2.132 1.00 77.06 183 ASP A CA 1
ATOM 1432 C C . ASP A 1 183 ? 8.070 -26.754 0.975 1.00 77.06 183 ASP A C 1
ATOM 1434 O O . ASP A 1 183 ? 8.695 -25.743 0.653 1.00 77.06 183 ASP A O 1
ATOM 1438 N N . SER A 1 184 ? 6.856 -27.008 0.471 1.00 76.50 184 SER A N 1
ATOM 1439 C CA . SER A 1 184 ? 6.214 -26.129 -0.525 1.00 76.50 184 SER A CA 1
ATOM 1440 C C . SER A 1 184 ? 5.972 -24.711 0.003 1.00 76.50 184 SER A C 1
ATOM 1442 O O . SER A 1 184 ? 6.183 -23.734 -0.713 1.00 76.50 184 SER A O 1
ATOM 1444 N N . ARG A 1 185 ? 5.619 -24.544 1.290 1.00 78.06 185 ARG A N 1
ATOM 1445 C CA . ARG A 1 185 ? 5.541 -23.205 1.913 1.00 78.06 185 ARG A CA 1
ATOM 1446 C C . ARG A 1 185 ? 6.888 -22.487 1.942 1.00 78.06 185 ARG A C 1
ATOM 1448 O O . ARG A 1 185 ? 6.928 -21.266 1.807 1.00 78.06 185 ARG A O 1
ATOM 1455 N N . GLN A 1 186 ? 7.981 -23.211 2.173 1.00 81.31 186 GLN A N 1
ATOM 1456 C CA . GLN A 1 186 ? 9.320 -22.626 2.140 1.00 81.31 186 GLN A CA 1
ATOM 1457 C C . GLN A 1 186 ? 9.717 -22.243 0.714 1.00 81.31 186 GLN A C 1
ATOM 1459 O O . GLN A 1 186 ? 10.207 -21.131 0.530 1.00 81.31 186 GLN A O 1
ATOM 1464 N N . GLY A 1 187 ? 9.417 -23.088 -0.277 1.00 85.06 187 GLY A N 1
ATOM 1465 C CA . GLY A 1 187 ? 9.604 -22.769 -1.694 1.00 85.06 187 GLY A CA 1
ATOM 1466 C C . GLY A 1 187 ? 8.837 -21.512 -2.108 1.00 85.06 187 GLY A C 1
ATOM 1467 O O . GLY A 1 187 ? 9.419 -20.598 -2.688 1.00 85.06 187 GLY A O 1
ATOM 1468 N N . LEU A 1 188 ? 7.569 -21.398 -1.701 1.00 82.44 188 LEU A N 1
ATOM 1469 C CA . LEU A 1 188 ? 6.751 -20.205 -1.930 1.00 82.44 188 LEU A CA 1
ATOM 1470 C C . LEU A 1 188 ? 7.366 -18.955 -1.289 1.00 82.44 188 LEU A C 1
ATOM 1472 O O . LEU A 1 188 ? 7.445 -17.901 -1.914 1.00 82.44 188 LEU A O 1
ATOM 1476 N N . ASN A 1 189 ? 7.830 -19.067 -0.040 1.00 86.12 189 ASN A N 1
ATOM 1477 C CA . ASN A 1 189 ? 8.480 -17.955 0.649 1.00 86.12 189 ASN A CA 1
ATOM 1478 C C . ASN A 1 189 ? 9.765 -17.518 -0.061 1.00 86.12 189 ASN A C 1
ATOM 1480 O O . ASN A 1 189 ? 10.006 -16.320 -0.187 1.00 86.12 189 ASN A O 1
ATOM 1484 N N . GLN A 1 190 ? 10.581 -18.469 -0.522 1.00 86.81 190 GLN A N 1
ATOM 1485 C CA . GLN A 1 190 ? 11.810 -18.188 -1.265 1.00 86.81 190 GLN A CA 1
ATOM 1486 C C . GLN A 1 190 ? 11.503 -17.490 -2.592 1.00 86.81 190 GLN A C 1
ATOM 1488 O O . GLN A 1 190 ? 12.071 -16.433 -2.858 1.00 86.81 190 GLN A O 1
ATOM 1493 N N . GLN A 1 191 ? 10.544 -18.012 -3.366 1.00 84.94 191 GLN A N 1
ATOM 1494 C CA . GLN A 1 191 ? 10.090 -17.396 -4.617 1.00 84.94 191 GLN A CA 1
ATOM 1495 C C . GLN A 1 191 ? 9.595 -15.970 -4.389 1.00 84.94 191 GLN A C 1
ATOM 1497 O O . GLN A 1 191 ? 10.029 -15.044 -5.067 1.00 84.94 191 GLN A O 1
ATOM 1502 N N . VAL A 1 192 ? 8.723 -15.767 -3.396 1.00 85.69 192 VAL A N 1
ATOM 1503 C CA . VAL A 1 192 ? 8.189 -14.435 -3.110 1.00 85.69 192 VAL A CA 1
ATOM 1504 C C . VAL A 1 192 ? 9.284 -13.492 -2.643 1.00 85.69 192 VAL A C 1
ATOM 1506 O O . VAL A 1 192 ? 9.253 -12.326 -3.017 1.00 85.69 192 VAL A O 1
ATOM 1509 N N . ASN A 1 193 ? 10.257 -13.954 -1.860 1.00 85.81 193 ASN A N 1
ATOM 1510 C CA . ASN A 1 193 ? 11.356 -13.105 -1.414 1.00 85.81 193 ASN A CA 1
ATOM 1511 C C . ASN A 1 193 ? 12.265 -12.673 -2.569 1.00 85.81 193 ASN A C 1
ATOM 1513 O O . ASN A 1 193 ? 12.657 -11.506 -2.571 1.00 85.81 193 ASN A O 1
ATOM 1517 N N . ALA A 1 194 ? 12.507 -13.556 -3.544 1.00 86.31 194 ALA A N 1
ATOM 1518 C CA . ALA A 1 194 ? 13.323 -13.286 -4.728 1.00 86.31 194 ALA A CA 1
ATOM 1519 C C . ALA A 1 194 ? 12.693 -12.279 -5.712 1.00 86.31 194 ALA A C 1
ATOM 1521 O O . ALA A 1 194 ? 13.408 -11.670 -6.498 1.00 86.31 194 ALA A O 1
ATOM 1522 N N . MET A 1 195 ? 11.372 -12.072 -5.674 1.00 83.88 195 MET A N 1
ATOM 1523 C CA . MET A 1 195 ? 10.698 -11.108 -6.555 1.00 83.88 195 MET A CA 1
ATOM 1524 C C . MET A 1 195 ? 11.014 -9.644 -6.215 1.00 83.88 195 MET A C 1
ATOM 1526 O O . MET A 1 195 ? 11.242 -9.272 -5.056 1.00 83.88 195 MET A O 1
ATOM 1530 N N . THR A 1 196 ? 10.882 -8.774 -7.213 1.00 87.25 196 THR A N 1
ATOM 1531 C CA . THR A 1 196 ? 10.971 -7.316 -7.051 1.00 87.25 196 THR A CA 1
ATOM 1532 C C . THR A 1 196 ? 9.796 -6.754 -6.238 1.00 87.25 196 THR A C 1
ATOM 1534 O O . THR A 1 196 ? 8.746 -7.386 -6.076 1.00 87.25 196 THR A O 1
ATOM 1537 N N . VAL A 1 197 ? 9.932 -5.529 -5.711 1.00 84.88 197 VAL A N 1
ATOM 1538 C CA . VAL A 1 197 ? 8.846 -4.854 -4.964 1.00 84.88 197 VAL A CA 1
ATOM 1539 C C . VAL A 1 197 ? 7.590 -4.708 -5.830 1.00 84.88 197 VAL A C 1
ATOM 1541 O O . VAL A 1 197 ? 6.479 -4.924 -5.347 1.00 84.88 197 VAL A O 1
ATOM 1544 N N . LEU A 1 198 ? 7.764 -4.401 -7.117 1.00 83.06 198 LEU A N 1
ATOM 1545 C CA . LEU A 1 198 ? 6.670 -4.237 -8.070 1.00 83.06 198 LEU A CA 1
ATOM 1546 C C . LEU A 1 198 ? 5.909 -5.545 -8.306 1.00 83.06 198 LEU A C 1
ATOM 1548 O O . LEU A 1 198 ? 4.680 -5.569 -8.255 1.00 83.06 198 LEU A O 1
ATOM 1552 N N . GLU A 1 199 ? 6.632 -6.643 -8.515 1.00 84.69 199 GLU A N 1
ATOM 1553 C CA . GLU A 1 199 ? 6.048 -7.977 -8.674 1.00 84.69 199 GLU A CA 1
ATOM 1554 C C . GLU A 1 199 ? 5.336 -8.421 -7.398 1.00 84.69 199 GLU A C 1
ATOM 1556 O O . GLU A 1 199 ? 4.222 -8.931 -7.462 1.00 84.69 199 GLU A O 1
ATOM 1561 N N . LYS A 1 200 ? 5.903 -8.135 -6.220 1.00 88.25 200 LYS A N 1
ATOM 1562 C CA . LYS A 1 200 ? 5.233 -8.365 -4.931 1.00 88.25 200 LYS A CA 1
ATOM 1563 C C . LYS A 1 200 ? 3.923 -7.579 -4.819 1.00 88.25 200 LYS A C 1
ATOM 1565 O O . LYS A 1 200 ? 2.936 -8.118 -4.321 1.00 88.25 200 LYS A O 1
ATOM 1570 N N . MET A 1 201 ? 3.879 -6.330 -5.291 1.00 87.69 201 MET A N 1
ATOM 1571 C CA . MET A 1 201 ? 2.645 -5.529 -5.335 1.00 87.69 201 MET A CA 1
ATOM 1572 C C . MET A 1 201 ? 1.619 -6.105 -6.323 1.00 87.69 201 MET A C 1
ATOM 1574 O O . MET A 1 201 ? 0.431 -6.162 -6.008 1.00 87.69 201 MET A O 1
ATOM 1578 N N . GLN A 1 202 ? 2.059 -6.579 -7.490 1.00 86.12 202 GLN A N 1
ATOM 1579 C CA . GLN A 1 202 ? 1.196 -7.231 -8.483 1.00 86.12 202 GLN A CA 1
ATOM 1580 C C . GLN A 1 202 ? 0.640 -8.570 -7.971 1.00 86.12 202 GLN A C 1
ATOM 1582 O O . GLN A 1 202 ? -0.559 -8.847 -8.092 1.00 86.12 202 GLN A O 1
ATOM 1587 N N . LEU A 1 203 ? 1.484 -9.371 -7.318 1.00 88.94 203 LEU A N 1
ATOM 1588 C CA . LEU A 1 203 ? 1.082 -10.614 -6.673 1.00 88.94 203 LEU A CA 1
ATOM 1589 C C . LEU A 1 203 ? 0.124 -10.343 -5.507 1.00 88.94 203 LEU A C 1
ATOM 1591 O O . LEU A 1 203 ? -0.846 -11.072 -5.334 1.00 88.94 203 LEU A O 1
ATOM 1595 N N . ALA A 1 204 ? 0.315 -9.268 -4.739 1.00 90.38 204 ALA A N 1
ATOM 1596 C CA . ALA A 1 204 ? -0.591 -8.905 -3.648 1.00 90.38 204 ALA A CA 1
ATOM 1597 C C . ALA A 1 204 ? -2.047 -8.722 -4.111 1.00 90.38 204 ALA A C 1
ATOM 1599 O O . ALA A 1 204 ? -2.973 -9.026 -3.357 1.00 90.38 204 ALA A O 1
ATOM 1600 N N . LEU A 1 205 ? -2.258 -8.257 -5.345 1.00 88.94 205 LEU A N 1
ATOM 1601 C CA . LEU A 1 205 ? -3.578 -7.973 -5.918 1.00 88.94 205 LEU A CA 1
ATOM 1602 C C . LEU A 1 205 ? -4.286 -9.200 -6.504 1.00 88.94 205 LEU A C 1
ATOM 1604 O O . LEU A 1 205 ? -5.514 -9.207 -6.578 1.00 88.94 205 LEU A O 1
ATOM 1608 N N . SER A 1 206 ? -3.533 -10.217 -6.925 1.00 86.31 206 SER A N 1
ATOM 1609 C CA . SER A 1 206 ? -4.052 -11.367 -7.684 1.00 86.31 206 SER A CA 1
ATOM 1610 C C . SER A 1 206 ? -3.796 -12.726 -7.026 1.00 86.31 206 SER A C 1
ATOM 1612 O O . SER A 1 206 ? -4.499 -13.691 -7.327 1.00 86.31 206 SER A O 1
ATOM 1614 N N . GLY A 1 207 ? -2.843 -12.786 -6.098 1.00 85.81 207 GLY A N 1
ATOM 1615 C CA . GLY A 1 207 ? -2.336 -14.007 -5.491 1.00 85.81 207 GLY A CA 1
ATOM 1616 C C . GLY A 1 207 ? -3.281 -14.679 -4.500 1.00 85.81 207 GLY A C 1
ATOM 1617 O O . GLY A 1 207 ? -4.259 -14.092 -4.016 1.00 85.81 207 GLY A O 1
ATOM 1618 N N . ASN A 1 208 ? -2.941 -15.927 -4.191 1.00 90.19 208 ASN A N 1
ATOM 1619 C CA . ASN A 1 208 ? -3.645 -16.825 -3.282 1.00 90.19 208 ASN A CA 1
ATOM 1620 C C . ASN A 1 208 ? -3.560 -16.383 -1.803 1.00 90.19 208 ASN A C 1
ATOM 1622 O O . ASN A 1 208 ? -2.869 -15.424 -1.439 1.00 90.19 208 ASN A O 1
ATOM 1626 N N . ILE A 1 209 ? -4.297 -17.069 -0.926 1.00 88.25 209 ILE A N 1
ATOM 1627 C CA . ILE A 1 209 ? -4.359 -16.759 0.516 1.00 88.25 209 ILE A CA 1
ATOM 1628 C C . ILE A 1 209 ? -2.971 -16.828 1.185 1.00 88.25 209 ILE A C 1
ATOM 1630 O O . ILE A 1 209 ? -2.661 -16.015 2.065 1.00 88.25 209 ILE A O 1
ATOM 1634 N N . GLU A 1 210 ? -2.123 -17.780 0.790 1.00 88.25 210 GLU A N 1
ATOM 1635 C CA . GLU A 1 210 ? -0.792 -17.981 1.386 1.00 88.25 210 GLU A CA 1
ATOM 1636 C C . GLU A 1 210 ? 0.179 -16.859 0.974 1.00 88.25 210 GLU A C 1
ATOM 1638 O O . GLU A 1 210 ? 0.820 -16.251 1.837 1.00 88.25 210 GLU A O 1
ATOM 1643 N N . ALA A 1 211 ? 0.202 -16.484 -0.308 1.00 89.19 211 ALA A N 1
ATOM 1644 C CA . ALA A 1 211 ? 0.966 -15.352 -0.823 1.00 89.19 211 ALA A CA 1
ATOM 1645 C C . ALA A 1 211 ? 0.554 -14.046 -0.135 1.00 89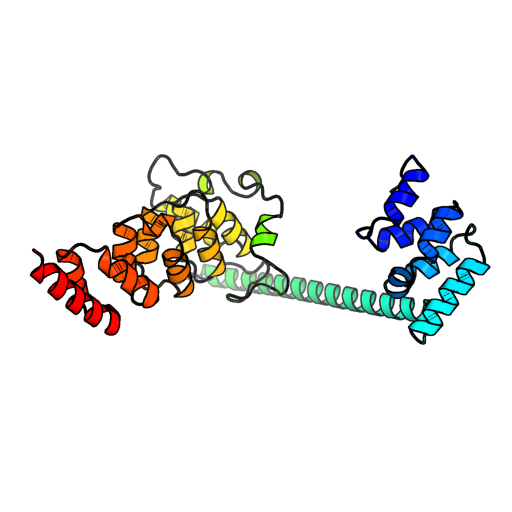.19 211 ALA A C 1
ATOM 1647 O O . ALA A 1 211 ? 1.410 -13.302 0.340 1.00 89.19 211 ALA A O 1
ATOM 1648 N N . ARG A 1 212 ? -0.750 -13.780 0.019 1.00 91.31 212 ARG A N 1
ATOM 1649 C CA . ARG A 1 212 ? -1.233 -12.599 0.761 1.00 91.31 212 ARG A CA 1
ATOM 1650 C C . ARG A 1 212 ? -0.817 -12.622 2.228 1.00 91.31 212 ARG A C 1
ATOM 1652 O O . ARG A 1 212 ? -0.402 -11.596 2.766 1.00 91.31 212 ARG A O 1
ATOM 1659 N N . THR A 1 213 ? -0.882 -13.786 2.875 1.00 90.25 213 THR A N 1
ATOM 1660 C CA . THR A 1 213 ? -0.454 -13.953 4.273 1.00 90.25 213 THR A CA 1
ATOM 1661 C C . THR A 1 213 ? 1.038 -13.658 4.441 1.00 90.25 213 THR A C 1
ATOM 1663 O O . THR A 1 213 ? 1.438 -13.061 5.445 1.00 90.25 213 THR A O 1
ATOM 1666 N N . LEU A 1 214 ? 1.859 -14.045 3.466 1.00 90.62 214 LEU A N 1
ATOM 1667 C CA . LEU A 1 214 ? 3.281 -13.731 3.438 1.00 90.62 214 LEU A CA 1
ATOM 1668 C C . LEU A 1 214 ? 3.532 -12.241 3.171 1.00 90.62 214 LEU A C 1
ATOM 1670 O O . LEU A 1 214 ? 4.262 -11.596 3.924 1.00 90.62 214 LEU A O 1
ATOM 1674 N N . LEU A 1 215 ? 2.883 -11.674 2.153 1.00 91.12 215 LEU A N 1
ATOM 1675 C CA . LEU A 1 215 ? 3.039 -10.274 1.754 1.00 91.12 215 LEU A CA 1
ATOM 1676 C C . LEU A 1 215 ? 2.576 -9.297 2.850 1.00 91.12 215 LEU A C 1
ATOM 1678 O O . LEU A 1 215 ? 3.188 -8.246 3.021 1.00 91.12 215 LEU A O 1
ATOM 1682 N N . MET A 1 216 ? 1.588 -9.661 3.679 1.00 91.19 216 MET A N 1
ATOM 1683 C CA . MET A 1 216 ? 1.194 -8.869 4.858 1.00 91.19 216 MET A CA 1
ATOM 1684 C C . MET A 1 216 ? 2.274 -8.768 5.945 1.00 91.19 216 MET A C 1
ATOM 1686 O O . MET A 1 216 ? 2.221 -7.861 6.777 1.00 91.19 216 MET A O 1
ATOM 1690 N N . LYS A 1 217 ? 3.244 -9.689 5.977 1.00 88.94 217 LYS A N 1
ATOM 1691 C CA . LYS A 1 217 ? 4.385 -9.632 6.908 1.00 88.94 217 LYS A CA 1
ATOM 1692 C C . LYS A 1 217 ? 5.550 -8.810 6.360 1.00 88.94 217 LYS A C 1
ATOM 1694 O O . LYS A 1 217 ? 6.497 -8.551 7.097 1.00 88.94 217 LYS A O 1
ATOM 1699 N N . ASN A 1 218 ? 5.498 -8.417 5.087 1.00 88.00 218 ASN A N 1
ATOM 1700 C CA . ASN A 1 218 ? 6.564 -7.655 4.454 1.00 88.00 218 ASN A CA 1
ATOM 1701 C C . ASN A 1 218 ? 6.702 -6.267 5.113 1.00 88.00 218 ASN A C 1
ATOM 1703 O O . ASN A 1 218 ? 5.682 -5.671 5.459 1.00 88.00 218 ASN A O 1
ATOM 1707 N N . PRO A 1 219 ? 7.922 -5.728 5.299 1.00 86.19 219 PRO A N 1
ATOM 1708 C CA . PRO A 1 219 ? 8.113 -4.415 5.913 1.00 86.19 219 PRO A CA 1
ATOM 1709 C C . PRO A 1 219 ? 7.577 -3.247 5.074 1.00 86.19 219 PRO A C 1
ATOM 1711 O O . PRO A 1 219 ? 7.283 -2.198 5.650 1.00 86.19 219 PRO A O 1
ATOM 1714 N N . ASN A 1 220 ? 7.438 -3.382 3.750 1.00 88.12 220 ASN A N 1
ATOM 1715 C CA . ASN A 1 220 ? 6.994 -2.288 2.883 1.00 88.12 220 ASN A CA 1
ATOM 1716 C C . ASN A 1 220 ? 5.478 -2.047 3.013 1.00 88.12 220 ASN A C 1
ATOM 1718 O O . ASN A 1 220 ? 4.662 -2.955 2.833 1.00 88.12 220 ASN A O 1
ATOM 1722 N N . ARG A 1 221 ? 5.091 -0.798 3.306 1.00 89.81 221 ARG A N 1
ATOM 1723 C CA . ARG A 1 221 ? 3.683 -0.416 3.495 1.00 89.81 221 ARG A CA 1
ATOM 1724 C C . ARG A 1 221 ? 2.863 -0.551 2.211 1.00 89.81 221 ARG A C 1
ATOM 1726 O O . ARG A 1 221 ? 1.701 -0.940 2.280 1.00 89.81 221 ARG A O 1
ATOM 1733 N N . LEU A 1 222 ? 3.448 -0.233 1.057 1.00 88.00 222 LEU A N 1
ATOM 1734 C CA . LEU A 1 222 ? 2.754 -0.230 -0.234 1.00 88.00 222 LEU A CA 1
ATOM 1735 C C . LEU A 1 222 ? 2.312 -1.640 -0.637 1.00 88.00 222 LEU A C 1
ATOM 1737 O O . LEU A 1 222 ? 1.202 -1.820 -1.136 1.00 88.00 222 LEU A O 1
ATOM 1741 N N . ILE A 1 223 ? 3.138 -2.651 -0.348 1.00 90.69 223 ILE A N 1
ATOM 1742 C CA . ILE A 1 223 ? 2.783 -4.062 -0.555 1.00 90.69 223 ILE A CA 1
ATOM 1743 C C . ILE A 1 223 ? 1.580 -4.433 0.322 1.00 90.69 223 ILE A C 1
ATOM 1745 O O . ILE A 1 223 ? 0.597 -4.976 -0.179 1.00 90.69 223 ILE A O 1
ATOM 1749 N N . GLN A 1 224 ? 1.618 -4.088 1.614 1.00 92.12 224 GLN A N 1
ATOM 1750 C CA . GLN A 1 224 ? 0.517 -4.354 2.551 1.00 92.12 224 GLN A CA 1
ATOM 1751 C C . GLN A 1 224 ? -0.786 -3.662 2.113 1.00 92.12 224 GLN A C 1
ATOM 1753 O O . GLN A 1 224 ? -1.866 -4.248 2.182 1.00 92.12 224 GLN A O 1
ATOM 1758 N N . GLU A 1 225 ? -0.693 -2.426 1.619 1.00 91.50 225 GLU A N 1
ATOM 1759 C CA . GLU A 1 225 ? -1.829 -1.695 1.059 1.00 91.50 225 GLU A CA 1
ATOM 1760 C C . GLU A 1 225 ? -2.416 -2.402 -0.174 1.00 91.50 225 GLU A C 1
ATOM 1762 O O . GLU A 1 225 ? -3.639 -2.525 -0.277 1.00 91.50 225 GLU A O 1
ATOM 1767 N N . CYS A 1 226 ? -1.576 -2.924 -1.071 1.00 90.19 226 CYS A N 1
ATOM 1768 C CA . CYS A 1 226 ? -2.031 -3.693 -2.232 1.00 90.19 226 CYS A CA 1
ATOM 1769 C C . CYS A 1 226 ? -2.760 -4.978 -1.820 1.00 90.19 226 CYS A C 1
ATOM 1771 O O . CYS A 1 226 ? -3.810 -5.284 -2.385 1.00 90.19 226 CYS A O 1
ATOM 1773 N N . VAL A 1 227 ? -2.279 -5.683 -0.787 1.00 92.62 227 VAL A N 1
ATOM 1774 C CA . VAL A 1 227 ? -2.964 -6.879 -0.265 1.00 92.62 227 VAL A CA 1
ATOM 1775 C C . VAL A 1 227 ? -4.366 -6.525 0.232 1.00 92.62 227 VAL A C 1
ATOM 1777 O O . VAL A 1 227 ? -5.330 -7.218 -0.085 1.00 92.62 227 VAL A O 1
ATOM 1780 N N . LEU A 1 228 ? -4.514 -5.414 0.962 1.00 92.31 228 LEU A N 1
ATOM 1781 C CA . LEU A 1 228 ? -5.815 -4.961 1.464 1.00 92.31 228 LEU A CA 1
ATOM 1782 C C . LEU A 1 228 ? -6.798 -4.544 0.358 1.00 92.31 228 LEU A C 1
ATOM 1784 O O . LEU A 1 228 ? -8.007 -4.530 0.595 1.00 92.31 228 LEU A O 1
ATOM 1788 N N . ARG A 1 229 ? -6.301 -4.193 -0.832 1.00 90.25 229 ARG A N 1
ATOM 1789 C CA . ARG A 1 229 ? -7.119 -3.857 -2.007 1.00 90.25 229 ARG A CA 1
ATOM 1790 C C . ARG A 1 229 ? -7.515 -5.085 -2.837 1.00 90.25 229 ARG A C 1
ATOM 1792 O O . ARG A 1 229 ? -8.309 -4.940 -3.765 1.00 90.25 229 ARG A O 1
ATOM 1799 N N . ASN A 1 230 ? -7.000 -6.273 -2.520 1.00 91.00 230 ASN A N 1
ATOM 1800 C CA . ASN A 1 230 ? -7.292 -7.493 -3.266 1.00 91.00 230 ASN A CA 1
ATOM 1801 C C . ASN A 1 230 ? -8.792 -7.867 -3.174 1.00 91.00 230 ASN A C 1
ATOM 1803 O O . ASN A 1 230 ? -9.336 -7.943 -2.068 1.00 91.00 230 ASN A O 1
ATOM 1807 N N . PRO A 1 231 ? -9.478 -8.152 -4.300 1.00 87.69 231 PRO A N 1
ATOM 1808 C CA . PRO A 1 231 ? -10.900 -8.507 -4.304 1.00 87.69 231 PRO A CA 1
ATOM 1809 C C . PRO A 1 231 ? -11.219 -9.853 -3.629 1.00 87.69 231 PRO A C 1
ATOM 1811 O O . PRO A 1 231 ? -12.354 -10.062 -3.204 1.00 87.69 231 PRO A O 1
ATOM 1814 N N . LYS A 1 232 ? -10.243 -10.763 -3.524 1.00 89.19 232 LYS A N 1
ATOM 1815 C CA . LYS A 1 232 ? -10.382 -12.094 -2.910 1.00 89.19 232 LYS A CA 1
ATOM 1816 C C . LYS A 1 232 ? -10.069 -12.107 -1.406 1.00 89.19 232 LYS A C 1
ATOM 1818 O O . LYS A 1 232 ? -10.030 -13.182 -0.809 1.00 89.19 232 LYS A O 1
ATOM 1823 N N . ILE A 1 233 ? -9.828 -10.952 -0.778 1.00 91.69 233 ILE A N 1
ATOM 1824 C CA . ILE A 1 233 ? -9.478 -10.897 0.645 1.00 91.69 233 ILE A CA 1
ATOM 1825 C C . ILE A 1 233 ? -10.634 -11.368 1.538 1.00 91.69 233 ILE A C 1
ATOM 1827 O O . ILE A 1 233 ? -11.782 -10.936 1.408 1.00 91.69 233 ILE A O 1
ATOM 1831 N N . THR A 1 234 ? -10.322 -12.252 2.482 1.00 92.38 234 THR A N 1
ATOM 1832 C CA . THR A 1 234 ? -11.301 -12.833 3.407 1.00 92.38 234 THR A CA 1
ATOM 1833 C C . THR A 1 234 ? -11.368 -12.077 4.737 1.00 92.38 234 THR A C 1
ATOM 1835 O O . THR A 1 234 ? -10.443 -11.374 5.146 1.00 92.38 234 THR A O 1
ATOM 1838 N N . ILE A 1 235 ? -12.477 -12.239 5.468 1.00 93.44 235 ILE A N 1
ATOM 1839 C CA . ILE A 1 235 ? -12.659 -11.612 6.790 1.00 93.44 235 ILE A CA 1
ATOM 1840 C C . ILE A 1 235 ? -11.638 -12.152 7.803 1.00 93.44 235 ILE A C 1
ATOM 1842 O O . ILE A 1 235 ? -11.161 -11.395 8.648 1.00 93.44 235 ILE A O 1
ATOM 1846 N N . ASP A 1 236 ? -11.278 -13.431 7.710 1.00 93.06 236 ASP A N 1
ATOM 1847 C CA . ASP A 1 236 ? -10.324 -14.060 8.625 1.00 93.06 236 ASP A CA 1
ATOM 1848 C C . ASP A 1 236 ? -8.912 -13.492 8.459 1.00 93.06 236 ASP A C 1
ATOM 1850 O O . ASP A 1 236 ? -8.223 -13.255 9.454 1.00 93.06 236 ASP A O 1
ATOM 1854 N N . GLU A 1 237 ? -8.502 -13.184 7.225 1.00 93.25 237 GLU A N 1
ATOM 1855 C CA . GLU A 1 237 ? -7.258 -12.457 6.955 1.00 93.25 237 GLU A CA 1
ATOM 1856 C C . GLU A 1 237 ? -7.283 -11.071 7.611 1.00 93.25 237 GLU A C 1
ATOM 1858 O O . GLU A 1 237 ? -6.359 -10.715 8.344 1.00 93.25 237 GLU A O 1
ATOM 1863 N N . ILE A 1 238 ? -8.378 -10.320 7.459 1.00 95.38 238 ILE A N 1
ATOM 1864 C CA . ILE A 1 238 ? -8.532 -9.002 8.095 1.00 95.38 238 ILE A CA 1
ATOM 1865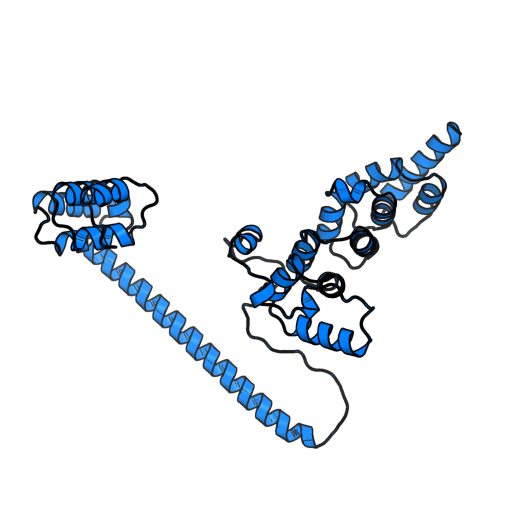 C C . ILE A 1 238 ? -8.471 -9.094 9.627 1.00 95.38 238 ILE A C 1
ATOM 1867 O O . ILE A 1 238 ? -7.879 -8.229 10.275 1.00 95.38 238 ILE A O 1
ATOM 1871 N N . ILE A 1 239 ? -9.039 -10.142 10.232 1.00 95.06 239 ILE A N 1
ATOM 1872 C CA . ILE A 1 239 ? -8.948 -10.371 11.682 1.00 95.06 239 ILE A CA 1
ATOM 1873 C C . ILE A 1 239 ? -7.492 -10.604 12.106 1.00 95.06 239 ILE A C 1
ATOM 1875 O O . ILE A 1 239 ? -7.073 -10.061 13.135 1.00 95.06 239 ILE A O 1
ATOM 1879 N N . ARG A 1 240 ? -6.710 -11.369 11.327 1.00 94.12 240 ARG A N 1
ATOM 1880 C CA . ARG A 1 240 ? -5.277 -11.592 11.594 1.00 94.12 240 ARG A CA 1
ATOM 1881 C C . ARG A 1 240 ? -4.511 -10.271 11.565 1.00 94.12 240 ARG A C 1
ATOM 1883 O O . ARG A 1 240 ? -3.800 -9.978 12.523 1.00 94.12 240 ARG A O 1
ATOM 1890 N N . VAL A 1 241 ? -4.740 -9.445 10.542 1.00 93.88 241 VAL A N 1
ATOM 1891 C CA . VAL A 1 241 ? -4.114 -8.116 10.413 1.00 93.88 241 VAL A CA 1
ATOM 1892 C C . VAL A 1 241 ? -4.513 -7.196 11.570 1.00 93.88 241 VAL A C 1
ATOM 1894 O O . VAL A 1 241 ? -3.658 -6.568 12.186 1.00 93.88 241 VAL A O 1
ATOM 1897 N N . ALA A 1 242 ? -5.798 -7.144 11.927 1.00 93.81 242 ALA A N 1
ATOM 1898 C CA . ALA A 1 242 ? -6.286 -6.295 13.013 1.00 93.81 242 ALA A CA 1
ATOM 1899 C C . ALA A 1 242 ? -5.771 -6.724 14.398 1.00 93.81 242 ALA A C 1
ATOM 1901 O O . ALA A 1 242 ? -5.611 -5.882 15.281 1.00 93.81 242 ALA A O 1
ATOM 1902 N N . THR A 1 243 ? -5.519 -8.018 14.604 1.00 93.31 243 THR A N 1
ATOM 1903 C CA . THR A 1 243 ? -5.002 -8.559 15.873 1.00 93.31 243 THR A CA 1
ATOM 1904 C C . THR A 1 243 ? -3.496 -8.332 16.024 1.00 93.31 243 THR A C 1
ATOM 1906 O O . THR A 1 243 ? -2.993 -8.215 17.145 1.00 93.31 243 THR A O 1
ATOM 1909 N N . ASP A 1 244 ? -2.774 -8.256 14.909 1.00 91.25 244 ASP A N 1
ATOM 1910 C CA . ASP A 1 244 ? -1.329 -8.094 14.896 1.00 91.25 244 ASP A CA 1
ATOM 1911 C C . ASP A 1 244 ? -0.910 -6.676 15.334 1.00 91.25 244 ASP A C 1
ATOM 1913 O O . ASP A 1 244 ? -1.327 -5.650 14.793 1.00 91.25 244 ASP A O 1
ATOM 1917 N N . LYS A 1 245 ? -0.064 -6.620 16.367 1.00 89.25 245 LYS A N 1
ATOM 1918 C CA . LYS A 1 245 ? 0.443 -5.370 16.955 1.00 89.25 245 LYS A CA 1
ATOM 1919 C C . LYS A 1 245 ? 1.670 -4.836 16.218 1.00 89.25 245 LYS A C 1
ATOM 1921 O O . LYS A 1 245 ? 2.026 -3.670 16.408 1.00 89.25 245 LYS A O 1
ATOM 1926 N N . SER A 1 246 ? 2.331 -5.666 15.411 1.00 89.94 246 SER A N 1
ATOM 1927 C CA . SER A 1 246 ? 3.517 -5.272 14.646 1.00 89.94 246 SER A CA 1
ATOM 1928 C C . SER A 1 246 ? 3.160 -4.346 13.476 1.00 89.94 246 SER A C 1
ATOM 1930 O O . SER A 1 246 ? 3.910 -3.416 13.188 1.00 89.94 246 SER A O 1
ATOM 1932 N N . GLN A 1 247 ? 1.955 -4.496 12.919 1.00 91.06 247 GLN A N 1
ATOM 1933 C CA . GLN A 1 247 ? 1.444 -3.767 11.751 1.00 91.06 247 GLN A CA 1
ATOM 1934 C C . GLN A 1 247 ? 1.532 -2.240 11.876 1.00 91.06 247 GLN A C 1
ATOM 1936 O O . GLN A 1 247 ? 1.373 -1.684 12.965 1.00 91.06 247 GLN A O 1
ATOM 1941 N N . LYS A 1 248 ? 1.768 -1.537 10.763 1.00 90.81 248 LYS A N 1
ATOM 1942 C CA . LYS A 1 248 ? 1.863 -0.064 10.724 1.00 90.81 248 LYS A CA 1
ATOM 1943 C C . LYS A 1 248 ? 0.508 0.596 11.032 1.00 90.81 248 LYS A C 1
ATOM 1945 O O . LYS A 1 248 ? -0.549 0.036 10.746 1.00 90.81 248 LYS A O 1
ATOM 1950 N N . GLU A 1 249 ? 0.524 1.804 11.606 1.00 91.75 249 GLU A N 1
ATOM 1951 C CA . GLU A 1 249 ? -0.709 2.524 11.989 1.00 91.75 249 GLU A CA 1
ATOM 1952 C C . GLU A 1 249 ? -1.624 2.798 10.784 1.00 91.75 249 GLU A C 1
ATOM 1954 O O . GLU A 1 249 ? -2.846 2.682 10.881 1.00 91.75 249 GLU A O 1
ATOM 1959 N N . GLU A 1 250 ? -1.036 3.116 9.631 1.00 91.38 250 GLU A N 1
ATOM 1960 C CA . GLU A 1 250 ? -1.770 3.410 8.397 1.00 91.38 250 GLU A CA 1
ATOM 1961 C C . GLU A 1 250 ? -2.587 2.215 7.899 1.00 91.38 250 GLU A C 1
ATOM 1963 O O . GLU A 1 250 ? -3.754 2.375 7.548 1.00 91.38 250 GLU A O 1
ATOM 1968 N N . ILE A 1 251 ? -2.030 1.005 7.975 1.00 93.75 251 ILE A N 1
ATOM 1969 C CA . ILE A 1 251 ? -2.720 -0.236 7.598 1.00 93.75 251 ILE A CA 1
ATOM 1970 C C . ILE A 1 251 ? -3.923 -0.479 8.511 1.00 93.75 251 ILE A C 1
ATOM 1972 O O . ILE A 1 251 ? -5.037 -0.707 8.040 1.00 93.75 251 ILE A O 1
ATOM 1976 N N . ILE A 1 252 ? -3.745 -0.335 9.828 1.00 94.88 252 ILE A N 1
ATOM 1977 C CA . ILE A 1 252 ? -4.851 -0.459 10.790 1.00 94.88 252 ILE A CA 1
ATOM 1978 C C . ILE A 1 252 ? -5.918 0.617 10.547 1.00 94.88 252 ILE A C 1
ATOM 1980 O O . ILE A 1 252 ? -7.119 0.352 10.659 1.00 94.88 252 ILE A O 1
ATOM 1984 N N . ARG A 1 253 ? -5.508 1.830 10.165 1.00 93.94 253 ARG A N 1
ATOM 1985 C CA . ARG A 1 253 ? -6.418 2.921 9.807 1.00 93.94 253 ARG A CA 1
ATOM 1986 C C . ARG A 1 253 ? -7.227 2.601 8.550 1.00 93.94 253 ARG A C 1
ATOM 1988 O O . ARG A 1 253 ? -8.431 2.859 8.555 1.00 93.94 253 ARG A O 1
ATOM 1995 N N . MET A 1 254 ? -6.613 2.015 7.522 1.00 92.81 254 MET A N 1
ATOM 1996 C CA . MET A 1 254 ? -7.312 1.542 6.321 1.00 92.81 254 MET A CA 1
ATOM 1997 C C . MET A 1 254 ? -8.344 0.466 6.668 1.00 92.81 254 MET A C 1
ATOM 1999 O O . MET A 1 254 ? -9.504 0.572 6.263 1.00 92.81 254 MET A O 1
ATOM 2003 N N . VAL A 1 255 ? -7.963 -0.513 7.496 1.00 94.62 255 VAL A N 1
ATOM 2004 C CA . VAL A 1 255 ? -8.877 -1.568 7.959 1.00 94.62 255 VAL A CA 1
ATOM 2005 C C . VAL A 1 255 ? -10.065 -0.987 8.729 1.00 94.62 255 VAL A C 1
ATOM 2007 O O . VAL A 1 255 ? -11.211 -1.354 8.470 1.00 94.62 255 VAL A O 1
ATOM 2010 N N . ALA A 1 256 ? -9.825 -0.034 9.631 1.00 93.88 256 ALA A N 1
ATOM 2011 C CA . ALA A 1 256 ? -10.888 0.638 10.377 1.00 93.88 256 ALA A CA 1
ATOM 2012 C C . ALA A 1 256 ? -11.772 1.545 9.493 1.00 93.88 256 ALA A C 1
ATOM 2014 O O . ALA A 1 256 ? -12.949 1.757 9.786 1.00 93.88 256 ALA A O 1
ATOM 2015 N N . ALA A 1 257 ? -11.245 2.105 8.405 1.00 93.38 257 ALA A N 1
ATOM 2016 C CA . ALA A 1 257 ? -12.029 2.946 7.501 1.00 93.38 257 ALA A CA 1
ATOM 2017 C C . ALA A 1 257 ? -13.036 2.140 6.659 1.00 93.38 257 ALA A C 1
ATOM 2019 O O . ALA A 1 257 ? -14.079 2.681 6.274 1.00 93.38 257 ALA A O 1
ATOM 2020 N N . ASN A 1 258 ? -12.762 0.857 6.400 1.00 93.19 258 ASN A N 1
ATOM 2021 C CA . ASN A 1 258 ? -13.602 0.022 5.552 1.00 93.19 258 ASN A CA 1
ATOM 2022 C C . ASN A 1 258 ? -14.927 -0.365 6.244 1.00 93.19 258 ASN A C 1
ATOM 2024 O O . ASN A 1 258 ? -14.977 -1.022 7.292 1.00 93.19 258 ASN A O 1
ATOM 2028 N N . ARG A 1 259 ? -16.045 0.037 5.631 1.00 91.88 259 ARG A N 1
ATOM 2029 C CA . ARG A 1 259 ? -17.394 -0.200 6.165 1.00 91.88 259 ARG A CA 1
ATOM 2030 C C . ARG A 1 259 ? -17.854 -1.645 6.034 1.00 91.88 259 ARG A C 1
ATOM 2032 O O . ARG A 1 259 ? -18.711 -2.056 6.811 1.00 91.88 259 ARG A O 1
ATOM 2039 N N . ASP A 1 260 ? -17.321 -2.403 5.085 1.00 92.88 260 ASP A N 1
ATOM 2040 C CA . ASP A 1 260 ? -17.725 -3.790 4.87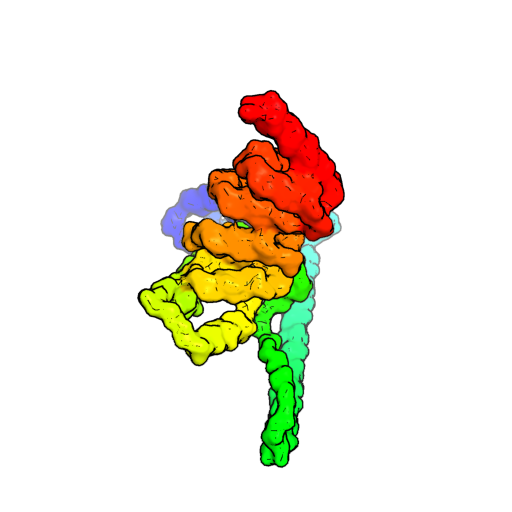3 1.00 92.88 260 ASP A CA 1
ATOM 2041 C C . ASP A 1 260 ? -17.091 -4.706 5.912 1.00 92.88 260 ASP A C 1
ATOM 2043 O O . ASP A 1 260 ? -17.795 -5.477 6.564 1.00 92.88 260 ASP A O 1
ATOM 2047 N N . TRP A 1 261 ? -15.799 -4.528 6.186 1.00 94.69 261 TRP A N 1
ATOM 2048 C CA . TRP A 1 261 ? -15.099 -5.305 7.211 1.00 94.69 261 TRP A CA 1
ATOM 2049 C C . TRP A 1 261 ? -15.604 -4.991 8.618 1.00 94.69 261 TRP A C 1
ATOM 2051 O O . TRP A 1 261 ? -15.828 -5.890 9.431 1.00 94.69 261 TRP A O 1
ATOM 2061 N N . THR A 1 262 ? -15.885 -3.717 8.899 1.00 93.19 262 THR A N 1
ATOM 2062 C CA . THR A 1 262 ? -16.388 -3.293 10.212 1.00 93.19 262 THR A CA 1
ATOM 2063 C C . THR A 1 262 ? -17.833 -3.724 10.483 1.00 93.19 262 THR A C 1
ATOM 2065 O O . THR A 1 262 ? -18.310 -3.539 11.602 1.00 93.19 262 THR A O 1
ATOM 2068 N N . LYS A 1 263 ? -18.564 -4.341 9.543 1.00 93.38 263 LYS A N 1
ATOM 2069 C CA . LYS A 1 263 ? -19.846 -5.011 9.855 1.00 93.38 263 LYS A CA 1
ATOM 2070 C C . LYS A 1 263 ? -19.633 -6.226 10.762 1.00 93.38 263 LYS A C 1
ATOM 2072 O O . LYS A 1 263 ? -20.449 -6.451 11.655 1.00 93.38 263 LYS A O 1
ATOM 2077 N N . SER A 1 264 ? -18.523 -6.946 10.587 1.00 94.88 264 SER A N 1
ATOM 2078 C CA . SER A 1 264 ? -18.191 -8.133 11.376 1.00 94.88 264 SER A CA 1
ATOM 2079 C C . SER A 1 264 ? -17.845 -7.775 12.822 1.00 94.88 264 SER A C 1
ATOM 2081 O O . SER A 1 264 ? -16.982 -6.935 13.084 1.00 94.88 264 SER A O 1
ATOM 2083 N N . TYR A 1 265 ? -18.487 -8.455 13.778 1.00 94.81 265 TYR A N 1
ATOM 2084 C CA . TYR A 1 265 ? -18.180 -8.299 15.203 1.00 94.81 265 TYR A CA 1
ATOM 2085 C C . TYR A 1 265 ? -16.717 -8.634 15.508 1.00 94.81 265 TYR A C 1
ATOM 2087 O O . TYR A 1 265 ? -16.077 -7.923 16.278 1.00 94.81 265 TYR A O 1
ATOM 2095 N N . ALA A 1 266 ? -16.180 -9.691 14.893 1.00 95.06 266 ALA A N 1
ATOM 2096 C CA . ALA A 1 266 ? -14.828 -10.171 15.164 1.00 95.06 266 ALA A CA 1
ATOM 2097 C C . ALA A 1 266 ? -13.759 -9.140 14.766 1.00 95.06 266 ALA A C 1
ATOM 2099 O O . ALA A 1 266 ? -12.841 -8.881 15.542 1.00 95.06 266 ALA A O 1
ATOM 2100 N N . VAL A 1 267 ? -13.934 -8.483 13.614 1.00 95.56 267 VAL A N 1
ATOM 2101 C CA . VAL A 1 267 ? -13.046 -7.403 13.154 1.00 95.56 267 VAL A CA 1
ATOM 2102 C C . VAL A 1 267 ? -13.115 -6.211 14.106 1.00 95.56 267 VAL A C 1
ATOM 2104 O O . VAL A 1 267 ? -12.091 -5.717 14.566 1.00 95.56 267 VAL A O 1
ATOM 2107 N N . VAL A 1 268 ? -14.327 -5.776 14.462 1.00 95.12 268 VAL A N 1
ATOM 2108 C CA . VAL A 1 268 ? -14.551 -4.662 15.399 1.00 95.12 268 VAL A CA 1
ATOM 2109 C C . VAL A 1 268 ? -13.926 -4.954 16.766 1.00 95.12 268 VAL A C 1
ATOM 2111 O O . VAL A 1 268 ? -13.268 -4.092 17.348 1.00 95.12 268 VAL A O 1
ATOM 2114 N N . HIS A 1 269 ? -14.087 -6.180 17.264 1.00 94.50 269 HIS A N 1
ATOM 2115 C CA . HIS A 1 269 ? -13.480 -6.630 18.509 1.00 94.50 269 HIS A CA 1
ATOM 2116 C C . HIS A 1 269 ? -11.945 -6.613 18.434 1.00 94.50 269 HIS A C 1
ATOM 2118 O O . HIS A 1 269 ? -11.311 -6.078 19.344 1.00 94.50 269 HIS A O 1
ATOM 2124 N N . ALA A 1 270 ? -11.348 -7.128 17.353 1.00 94.69 270 ALA A N 1
ATOM 2125 C CA . ALA A 1 270 ? -9.898 -7.108 17.145 1.00 94.69 270 ALA A CA 1
ATOM 2126 C C . ALA A 1 270 ? -9.342 -5.672 17.082 1.00 94.69 270 ALA A C 1
ATOM 2128 O O . ALA A 1 270 ? -8.385 -5.347 17.784 1.00 94.69 270 ALA A O 1
ATOM 2129 N N . LEU A 1 271 ? -10.003 -4.777 16.339 1.00 94.25 271 LEU A N 1
ATOM 2130 C CA . LEU A 1 271 ? -9.610 -3.369 16.229 1.00 94.25 271 LEU A CA 1
ATOM 2131 C C . LEU A 1 271 ? -9.643 -2.637 17.577 1.00 94.25 271 LEU A C 1
ATOM 2133 O O . LEU A 1 271 ? -8.756 -1.834 17.855 1.00 94.25 271 LEU A O 1
ATOM 2137 N N . CYS A 1 272 ? -10.622 -2.912 18.446 1.00 93.06 272 CYS A N 1
ATOM 2138 C CA . CYS A 1 272 ? -10.663 -2.316 19.787 1.00 93.06 272 CYS A CA 1
ATOM 2139 C C . CYS A 1 272 ? -9.516 -2.780 20.699 1.00 93.06 272 CYS A C 1
ATOM 2141 O O . CYS A 1 272 ? -9.162 -2.066 21.638 1.00 93.06 272 CYS A O 1
ATOM 2143 N N . TRP A 1 273 ? -8.958 -3.964 20.449 1.00 91.81 273 TRP A N 1
ATOM 2144 C CA . TRP A 1 273 ? -7.812 -4.498 21.186 1.00 91.81 273 TRP A CA 1
ATOM 2145 C C . TRP A 1 273 ? -6.465 -3.992 20.668 1.00 91.81 273 TRP A C 1
ATOM 2147 O O . TRP A 1 273 ? -5.472 -4.065 21.397 1.00 91.81 273 TRP A O 1
ATOM 2157 N N . ASN A 1 274 ? -6.418 -3.475 19.442 1.00 92.94 274 ASN A N 1
ATOM 2158 C CA . ASN A 1 274 ? -5.189 -2.984 18.840 1.00 92.94 274 ASN A CA 1
ATOM 2159 C C . ASN A 1 274 ? -4.884 -1.539 19.292 1.00 92.94 274 ASN A C 1
ATOM 2161 O O . ASN A 1 274 ? -5.718 -0.648 19.102 1.00 92.94 274 ASN A O 1
ATOM 2165 N N . PRO A 1 275 ? -3.698 -1.263 19.872 1.00 90.94 275 PRO A N 1
ATOM 2166 C CA . PRO A 1 275 ? -3.345 0.075 20.342 1.00 90.94 275 PRO A CA 1
ATOM 2167 C C . PRO A 1 275 ? -3.130 1.100 19.224 1.00 90.94 275 PRO A C 1
ATOM 2169 O O . PRO A 1 275 ? -3.217 2.295 19.494 1.00 90.94 275 PRO A O 1
ATOM 2172 N N . LYS A 1 276 ? -2.872 0.650 17.989 1.00 91.94 276 LYS A N 1
ATOM 2173 C CA . LYS A 1 276 ? -2.666 1.513 16.815 1.00 91.94 276 LYS A CA 1
ATOM 2174 C C . LYS A 1 276 ? -3.981 1.937 16.148 1.00 91.94 276 LYS A C 1
ATOM 2176 O O . LYS A 1 276 ? -3.973 2.716 15.201 1.00 91.94 276 LYS A O 1
ATOM 2181 N N . THR A 1 277 ? -5.127 1.457 16.631 1.00 93.00 277 THR A N 1
ATOM 2182 C CA . THR A 1 277 ? -6.428 1.882 16.107 1.00 93.00 277 THR A CA 1
ATOM 2183 C C . THR A 1 277 ? -6.726 3.327 16.524 1.00 93.00 277 THR A C 1
ATOM 2185 O O . THR A 1 277 ? -6.735 3.626 17.723 1.00 93.00 277 THR A O 1
ATOM 2188 N N . PRO A 1 278 ? -7.062 4.230 15.581 1.00 92.12 278 PRO A N 1
ATOM 2189 C CA . PRO A 1 278 ? -7.407 5.608 15.909 1.00 92.12 278 PRO A CA 1
ATOM 2190 C C . PRO A 1 278 ? -8.556 5.693 16.920 1.00 92.12 278 PRO A C 1
ATOM 2192 O O . PRO A 1 278 ? -9.615 5.082 16.735 1.00 92.12 278 PRO A O 1
ATOM 2195 N N . PHE A 1 279 ? -8.381 6.513 17.961 1.00 91.44 279 PHE A N 1
ATOM 2196 C CA . PHE A 1 279 ? -9.329 6.625 19.078 1.00 91.44 279 PHE A CA 1
ATOM 2197 C C . PHE A 1 279 ? -10.771 6.894 18.625 1.00 91.44 279 PHE A C 1
ATOM 2199 O O . PHE A 1 279 ? -11.708 6.308 19.165 1.00 91.44 279 PHE A O 1
ATOM 2206 N N . LEU A 1 280 ? -10.962 7.745 17.610 1.00 91.75 280 LEU A N 1
ATOM 2207 C CA . LEU A 1 280 ? -12.292 8.100 17.110 1.00 91.75 280 LEU A CA 1
ATOM 2208 C C . LEU A 1 280 ? -13.052 6.890 16.549 1.00 91.75 280 LEU A C 1
ATOM 2210 O O . LEU A 1 280 ? -14.260 6.782 16.757 1.00 91.75 280 LEU A O 1
ATOM 2214 N N . GLN A 1 281 ? -12.360 5.987 15.852 1.00 92.88 281 GLN A N 1
ATOM 2215 C CA . GLN A 1 281 ? -12.973 4.768 15.324 1.00 92.88 281 GLN A CA 1
ATOM 2216 C C . GLN A 1 281 ? -13.191 3.755 16.446 1.00 92.88 281 GLN A C 1
ATOM 2218 O O . GLN A 1 281 ? -14.307 3.269 16.632 1.00 92.88 281 GLN A O 1
ATOM 2223 N N . ALA A 1 282 ? -12.167 3.528 17.273 1.00 92.56 282 ALA A N 1
ATOM 2224 C CA . ALA A 1 282 ? -12.247 2.600 18.394 1.00 92.56 282 ALA A CA 1
ATOM 2225 C C . ALA A 1 282 ? -13.386 2.954 19.372 1.00 92.56 282 ALA A C 1
ATOM 2227 O O . ALA A 1 282 ? -14.132 2.075 19.794 1.00 92.56 282 ALA A O 1
ATOM 2228 N N . SER A 1 283 ? -13.581 4.240 19.681 1.00 92.00 283 SER A N 1
ATOM 2229 C CA . SER A 1 283 ? -14.656 4.720 20.559 1.00 92.00 283 SER A CA 1
ATOM 2230 C C . SER A 1 283 ? -16.052 4.412 19.999 1.00 92.00 283 SER A C 1
ATOM 2232 O O . SER A 1 283 ? -16.922 3.933 20.728 1.00 92.00 283 SER A O 1
ATOM 2234 N N . LYS A 1 284 ? -16.259 4.585 18.684 1.00 92.38 284 LYS A N 1
ATOM 2235 C CA . LYS A 1 284 ? -17.519 4.215 18.009 1.00 92.38 284 LYS A CA 1
ATOM 2236 C C . LYS A 1 284 ? -17.781 2.710 18.081 1.00 92.38 284 LYS A C 1
ATOM 2238 O O . LYS A 1 284 ? -18.921 2.279 18.247 1.00 92.38 284 LYS A O 1
ATOM 2243 N N . TYR A 1 285 ? -16.728 1.909 17.964 1.00 93.75 285 TYR A N 1
ATOM 2244 C CA . TYR A 1 285 ? -16.800 0.452 17.995 1.00 93.75 285 TYR A CA 1
ATOM 2245 C C . TYR A 1 285 ? -17.138 -0.117 19.373 1.00 93.75 285 TYR A C 1
ATOM 2247 O O . TYR A 1 285 ? -17.899 -1.082 19.442 1.00 93.75 285 TYR A O 1
ATOM 2255 N N . LEU A 1 286 ? -16.684 0.511 20.467 1.00 92.19 286 LEU A N 1
ATOM 2256 C CA . LEU A 1 286 ? -17.001 0.066 21.833 1.00 92.19 286 LEU A CA 1
ATOM 2257 C C . LEU A 1 286 ? -18.511 -0.069 22.083 1.00 92.19 286 LEU A C 1
ATOM 2259 O O . LEU A 1 286 ? -18.942 -0.994 22.773 1.00 92.19 286 LEU A O 1
ATOM 2263 N N . GLY A 1 287 ? -19.326 0.815 21.497 1.00 90.00 287 GLY A N 1
ATOM 2264 C CA . GLY A 1 287 ? -20.785 0.760 21.627 1.00 90.00 287 GLY A CA 1
ATOM 2265 C C . GLY A 1 287 ? -21.394 -0.546 21.099 1.00 90.00 287 GLY A C 1
ATOM 2266 O O . GLY A 1 287 ? -22.383 -1.036 21.652 1.00 90.00 287 GLY A O 1
ATOM 2267 N N . ARG A 1 288 ? -20.759 -1.154 20.090 1.00 91.75 288 ARG A N 1
ATOM 2268 C CA . ARG A 1 288 ? -21.208 -2.382 19.414 1.00 91.75 288 ARG A CA 1
ATOM 2269 C C . ARG A 1 288 ? -20.750 -3.667 20.106 1.00 91.75 288 ARG A C 1
ATOM 2271 O O . ARG A 1 288 ? -21.252 -4.734 19.769 1.00 91.75 288 ARG A O 1
ATOM 2278 N N . LEU A 1 289 ? -19.820 -3.584 21.059 1.00 91.56 289 LEU A N 1
ATOM 2279 C CA . LEU A 1 289 ? -19.290 -4.759 21.749 1.00 91.56 289 LEU A CA 1
ATOM 2280 C C . LEU A 1 289 ? -20.259 -5.316 22.801 1.00 91.56 289 LEU A C 1
ATOM 2282 O O . LEU A 1 289 ? -21.028 -4.573 23.432 1.00 91.56 289 LEU A O 1
ATOM 2286 N N . TYR A 1 290 ? -20.181 -6.631 23.026 1.00 91.56 290 TYR A N 1
ATOM 2287 C CA . TYR A 1 290 ? -20.895 -7.294 24.114 1.00 91.56 290 TYR A CA 1
ATOM 2288 C C . TYR A 1 290 ? -20.339 -6.866 25.476 1.00 91.56 290 TYR A C 1
ATOM 2290 O O . TYR A 1 290 ? -19.154 -6.567 25.629 1.00 91.56 290 TYR A O 1
ATOM 2298 N N . VAL A 1 291 ? -21.195 -6.890 26.503 1.00 90.19 291 VAL A N 1
ATOM 2299 C CA . VAL A 1 291 ? -20.851 -6.425 27.861 1.00 90.19 291 VAL A CA 1
ATOM 2300 C C . VAL A 1 291 ? -19.632 -7.165 28.428 1.00 90.19 291 VAL A C 1
ATOM 2302 O O . VAL A 1 291 ? -18.763 -6.539 29.031 1.00 90.19 291 VAL A O 1
ATOM 2305 N N . LYS A 1 292 ? -19.528 -8.481 28.189 1.00 91.50 292 LYS A N 1
ATOM 2306 C CA . LYS A 1 292 ? -18.405 -9.310 28.661 1.00 91.50 292 LYS A CA 1
ATOM 2307 C C . LYS A 1 292 ? -17.064 -8.866 28.072 1.00 91.50 292 LYS A C 1
ATOM 2309 O O . LYS A 1 292 ? -16.075 -8.796 28.796 1.00 91.50 292 LYS A O 1
ATOM 2314 N N . ASP A 1 293 ? -17.021 -8.549 26.782 1.00 91.94 293 ASP A N 1
ATOM 2315 C CA . ASP A 1 293 ? -15.776 -8.149 26.118 1.00 91.94 293 ASP A CA 1
ATOM 2316 C C . ASP A 1 293 ? -15.414 -6.698 26.436 1.00 91.94 293 ASP A C 1
ATOM 2318 O O . ASP A 1 293 ? -14.251 -6.384 26.686 1.00 91.94 293 ASP A O 1
ATOM 2322 N N . LEU A 1 294 ? -16.419 -5.831 26.568 1.00 91.38 294 LEU A N 1
ATOM 2323 C CA . LEU A 1 294 ? -16.228 -4.457 27.020 1.00 91.38 294 LEU A CA 1
ATOM 2324 C C . LEU A 1 294 ? -15.625 -4.395 28.436 1.00 91.38 294 LEU A C 1
ATOM 2326 O O . LEU A 1 294 ? -14.736 -3.584 28.696 1.00 91.38 294 LEU A O 1
ATOM 2330 N N . GLN A 1 295 ? -16.040 -5.292 29.339 1.00 92.06 295 GLN A N 1
ATOM 2331 C CA . GLN A 1 295 ? -15.437 -5.439 30.670 1.00 92.06 295 GLN A CA 1
ATOM 2332 C C . GLN A 1 295 ? -13.965 -5.873 30.614 1.00 92.06 295 GLN A C 1
ATOM 2334 O O . GLN A 1 295 ? -13.173 -5.424 31.445 1.00 92.06 295 GLN A O 1
ATOM 2339 N N . LYS A 1 296 ? -13.581 -6.729 29.657 1.00 93.19 296 LYS A N 1
ATOM 2340 C CA . LYS A 1 296 ? -12.175 -7.124 29.464 1.00 93.19 296 LYS A CA 1
ATOM 2341 C C . LYS A 1 296 ? -11.343 -5.938 28.981 1.00 93.19 296 LYS A C 1
ATOM 2343 O O . LYS A 1 296 ? -10.289 -5.670 29.550 1.00 93.19 296 LYS A O 1
ATOM 2348 N N . ILE A 1 297 ? -11.850 -5.188 28.002 1.00 90.62 297 ILE A N 1
ATOM 2349 C CA . ILE A 1 297 ? -11.198 -3.977 27.479 1.00 90.62 297 ILE A CA 1
ATOM 2350 C C . ILE A 1 297 ? -11.027 -2.930 28.586 1.00 90.62 297 ILE A C 1
ATOM 2352 O O . ILE A 1 297 ? -9.946 -2.375 28.749 1.00 90.62 297 ILE A O 1
ATOM 2356 N N . ALA A 1 298 ? -12.056 -2.725 29.411 1.00 90.94 298 ALA A N 1
ATOM 2357 C CA . ALA A 1 298 ? -12.035 -1.791 30.535 1.00 90.94 298 ALA A CA 1
ATOM 2358 C C . ALA A 1 298 ? -10.955 -2.096 31.595 1.00 90.94 298 ALA A C 1
ATOM 2360 O O . ALA A 1 298 ? -10.514 -1.181 32.292 1.00 90.94 298 ALA A O 1
ATOM 2361 N N . LYS A 1 299 ? -10.550 -3.366 31.738 1.00 91.00 299 LYS A N 1
ATOM 2362 C CA . LYS A 1 299 ? -9.528 -3.824 32.697 1.00 91.00 299 LYS A CA 1
ATOM 2363 C C . LYS A 1 299 ? -8.132 -3.959 32.080 1.00 91.00 299 LYS A C 1
ATOM 2365 O O . LYS A 1 299 ? -7.153 -4.074 32.816 1.00 91.00 299 LYS A O 1
ATOM 2370 N N . SER A 1 300 ? -8.035 -3.995 30.754 1.00 89.88 300 SER A N 1
ATOM 2371 C CA . SER A 1 300 ? -6.787 -4.276 30.048 1.00 89.88 300 SER A CA 1
ATOM 2372 C C . SER A 1 300 ? -5.830 -3.084 30.089 1.00 89.88 300 SER A C 1
ATOM 2374 O O . SER A 1 300 ? -6.229 -1.944 29.870 1.00 89.88 300 SER A O 1
ATOM 2376 N N . LYS A 1 301 ? -4.540 -3.361 30.322 1.00 86.12 301 LYS A N 1
ATOM 2377 C CA . LYS A 1 301 ? -3.445 -2.378 30.208 1.00 86.12 301 LYS A CA 1
ATOM 2378 C C . LYS A 1 301 ? -2.857 -2.299 28.794 1.00 86.12 301 LYS A C 1
ATOM 2380 O O . LYS A 1 301 ? -2.052 -1.419 28.525 1.00 86.12 301 LYS A O 1
ATOM 2385 N N . ALA A 1 302 ? -3.231 -3.222 27.906 1.00 83.81 302 ALA A N 1
ATOM 2386 C CA . ALA A 1 302 ? -2.675 -3.324 26.555 1.00 83.81 302 ALA A CA 1
ATOM 2387 C C . ALA A 1 302 ? -3.295 -2.329 25.554 1.00 83.81 302 ALA A C 1
ATOM 2389 O O . ALA A 1 302 ? -2.892 -2.296 24.396 1.00 83.81 302 ALA A O 1
ATOM 2390 N N . ILE A 1 303 ? -4.293 -1.560 25.991 1.00 87.00 303 ILE A N 1
ATOM 2391 C CA . ILE A 1 303 ? -5.131 -0.689 25.166 1.00 87.00 303 ILE A CA 1
ATOM 2392 C C . ILE A 1 303 ? -4.936 0.764 25.640 1.00 87.00 303 ILE A C 1
ATOM 2394 O O . ILE A 1 303 ? -4.726 0.976 26.839 1.00 87.00 303 ILE A O 1
ATOM 2398 N N . PRO A 1 304 ? -5.027 1.779 24.755 1.00 87.06 304 PRO A N 1
ATOM 2399 C CA . PRO A 1 304 ? -4.906 3.182 25.137 1.00 87.06 304 PRO A CA 1
ATOM 2400 C C . PRO A 1 304 ? -5.819 3.560 26.312 1.00 87.06 304 PRO A C 1
ATOM 2402 O O . PRO A 1 304 ? -7.023 3.290 26.302 1.00 87.06 304 PRO A O 1
ATOM 2405 N N . GLY A 1 305 ? -5.258 4.232 27.324 1.00 88.06 305 GLY A N 1
ATOM 2406 C CA . GLY A 1 305 ? -5.954 4.510 28.588 1.00 88.06 305 GLY A CA 1
ATOM 2407 C C . GLY A 1 305 ? -7.266 5.286 28.422 1.00 88.06 305 GLY A C 1
ATOM 2408 O O . GLY A 1 305 ? -8.246 4.999 29.111 1.00 88.06 305 GLY A O 1
ATOM 2409 N N . MET A 1 306 ? -7.332 6.206 27.453 1.00 89.00 306 MET A N 1
ATOM 2410 C CA . MET A 1 306 ? -8.566 6.932 27.120 1.00 89.00 306 MET A CA 1
ATOM 2411 C C . MET A 1 306 ? -9.683 5.995 26.645 1.00 89.00 306 MET A C 1
ATOM 2413 O O . MET A 1 306 ? -10.846 6.194 27.000 1.00 89.00 306 MET A O 1
ATOM 2417 N N . LEU A 1 307 ? -9.344 4.950 25.885 1.00 90.31 307 LEU A N 1
ATOM 2418 C CA . LEU A 1 307 ? -10.312 3.962 25.419 1.00 90.31 307 LEU A CA 1
ATOM 2419 C C . LEU A 1 307 ? -10.798 3.084 26.581 1.00 90.31 307 LEU A C 1
ATOM 2421 O O . LEU A 1 307 ? -11.994 2.825 26.691 1.00 90.31 307 LEU A O 1
ATOM 2425 N N . ALA A 1 308 ? -9.910 2.713 27.509 1.00 90.69 308 ALA A N 1
ATOM 2426 C CA . ALA A 1 308 ? -10.283 1.983 28.722 1.00 90.69 308 ALA A CA 1
ATOM 2427 C C . ALA A 1 308 ? -11.205 2.803 29.653 1.00 90.69 308 ALA A C 1
ATOM 2429 O O . ALA A 1 308 ? -12.117 2.250 30.271 1.00 90.69 308 ALA A O 1
ATOM 2430 N N . VAL A 1 309 ? -11.011 4.126 29.749 1.00 92.81 309 VAL A N 1
ATOM 2431 C CA . VAL A 1 309 ? -11.925 5.036 30.474 1.00 92.81 309 VAL A CA 1
ATOM 2432 C C . VAL A 1 309 ? -13.312 5.050 29.822 1.00 92.81 309 VAL A C 1
ATOM 2434 O O . VAL A 1 309 ? -14.311 4.882 30.522 1.00 92.81 309 VAL A O 1
ATOM 2437 N N . GLN A 1 310 ? -13.384 5.196 28.494 1.00 91.38 310 GLN A N 1
ATOM 2438 C CA . GLN A 1 310 ? -14.658 5.169 27.761 1.00 91.38 310 GLN A CA 1
ATOM 2439 C C . GLN A 1 310 ? -15.364 3.815 27.884 1.00 91.38 310 GLN A C 1
ATOM 2441 O O . GLN A 1 310 ? -16.566 3.764 28.142 1.00 91.38 310 GLN A O 1
ATOM 2446 N N . ALA A 1 311 ? -14.620 2.711 27.793 1.00 91.75 311 ALA A N 1
ATOM 2447 C CA . ALA A 1 311 ? -15.164 1.375 27.996 1.00 91.75 311 ALA A CA 1
ATOM 2448 C C . ALA A 1 311 ? -15.766 1.214 29.402 1.00 91.75 311 ALA A C 1
ATOM 2450 O O . ALA A 1 311 ? -16.888 0.729 29.522 1.00 91.75 311 ALA A O 1
ATOM 2451 N N . ARG A 1 312 ? -15.087 1.683 30.464 1.00 92.69 312 ARG A N 1
ATOM 2452 C CA . ARG A 1 312 ? -15.627 1.665 31.841 1.00 92.69 312 ARG A CA 1
ATOM 2453 C C . ARG A 1 312 ? -16.946 2.426 31.965 1.00 92.69 312 ARG A C 1
ATOM 2455 O O . ARG A 1 312 ? -17.871 1.927 32.603 1.00 92.69 312 ARG A O 1
ATOM 2462 N N . ARG A 1 313 ? -17.044 3.601 31.337 1.00 92.62 313 ARG A N 1
ATOM 2463 C CA . ARG A 1 313 ? -18.282 4.389 31.305 1.00 92.62 313 ARG A CA 1
ATOM 2464 C C . ARG A 1 313 ? -19.417 3.616 30.627 1.00 92.62 313 ARG A C 1
ATOM 2466 O O . ARG A 1 313 ? -20.491 3.492 31.206 1.00 92.62 313 ARG A O 1
ATOM 2473 N N . LEU A 1 314 ? -19.160 3.047 29.449 1.00 91.25 314 LEU A N 1
ATOM 2474 C CA . LEU A 1 314 ? -20.154 2.281 28.693 1.00 91.25 314 LEU A CA 1
ATOM 2475 C C . LEU A 1 314 ? -20.584 0.988 29.408 1.00 91.25 314 LEU A C 1
ATOM 2477 O O . LEU A 1 314 ? -21.749 0.609 29.319 1.00 91.25 314 LEU A O 1
ATOM 2481 N N . VAL A 1 315 ? -19.686 0.316 30.143 1.00 92.69 315 VAL A N 1
ATOM 2482 C CA . VAL A 1 315 ? -20.057 -0.834 30.992 1.00 92.69 315 VAL A CA 1
ATOM 2483 C C . VAL A 1 315 ? -21.044 -0.399 32.072 1.00 92.69 315 VAL A C 1
ATOM 2485 O O . VAL A 1 315 ? -22.066 -1.058 32.241 1.00 92.69 315 VAL A O 1
ATOM 2488 N N . ALA A 1 316 ? -20.767 0.705 32.774 1.00 90.81 316 ALA A N 1
ATOM 2489 C CA . ALA A 1 316 ? -21.648 1.213 33.824 1.00 90.81 316 ALA A CA 1
ATOM 2490 C C . ALA A 1 316 ? -23.017 1.645 33.274 1.00 90.81 316 ALA A C 1
ATOM 2492 O O . ALA A 1 316 ? -24.035 1.397 33.912 1.00 90.81 316 ALA A O 1
ATOM 2493 N N . GLU A 1 317 ? -23.059 2.249 32.082 1.00 91.12 317 GLU A N 1
ATOM 2494 C CA . GLU A 1 317 ? -24.313 2.578 31.394 1.00 91.12 317 GLU A CA 1
ATOM 2495 C C . GLU A 1 317 ? -25.089 1.303 31.021 1.00 91.12 317 GLU A C 1
ATOM 2497 O O . GLU A 1 317 ? -26.242 1.164 31.420 1.00 91.12 317 GLU A O 1
ATOM 2502 N N . LYS A 1 318 ? -24.464 0.317 30.357 1.00 87.69 318 LYS A N 1
ATOM 2503 C CA . LYS A 1 318 ? -25.138 -0.939 29.965 1.00 87.69 318 LYS A CA 1
ATOM 2504 C C . LYS A 1 318 ? -25.594 -1.793 31.157 1.00 87.69 318 LYS A C 1
ATOM 2506 O O . LYS A 1 318 ? -26.572 -2.515 31.030 1.00 87.69 318 LYS A O 1
ATOM 2511 N N . GLN A 1 319 ? -24.914 -1.717 32.303 1.00 85.06 319 GLN A N 1
ATOM 2512 C CA . GLN A 1 319 ? -25.311 -2.413 33.536 1.00 85.06 319 GLN A CA 1
ATOM 2513 C C . GLN A 1 319 ? -26.478 -1.752 34.276 1.00 85.06 319 GLN A C 1
ATOM 2515 O O . GLN A 1 319 ? -27.073 -2.392 35.128 1.00 85.06 319 GLN A O 1
ATOM 2520 N N . ARG A 1 320 ? -26.792 -0.482 33.994 1.00 81.75 320 ARG A N 1
ATOM 2521 C CA . ARG A 1 320 ? -27.949 0.207 34.591 1.00 81.75 320 ARG A CA 1
ATOM 2522 C C . ARG A 1 320 ? -29.266 -0.108 33.882 1.00 81.75 320 ARG A C 1
ATOM 2524 O O . ARG A 1 320 ? -30.318 0.096 34.473 1.00 81.75 320 ARG A O 1
ATOM 2531 N N . PHE A 1 321 ? -29.199 -0.532 32.620 1.00 71.00 321 PHE A N 1
ATOM 2532 C CA . PHE A 1 321 ? -30.364 -0.809 31.771 1.00 71.00 321 PHE A CA 1
ATOM 2533 C C . PHE A 1 321 ? -30.664 -2.308 31.594 1.00 71.00 321 PHE A C 1
ATOM 2535 O O . PHE A 1 321 ? -31.643 -2.641 30.931 1.00 71.00 321 PHE A O 1
ATOM 2542 N N . ASN A 1 322 ? -29.835 -3.185 32.166 1.00 55.41 322 ASN A N 1
ATOM 2543 C CA . ASN A 1 322 ? -30.058 -4.631 32.284 1.00 55.41 322 ASN A CA 1
ATOM 2544 C C . ASN A 1 322 ? -30.385 -4.972 33.735 1.00 55.41 322 ASN A C 1
ATOM 2546 O O . ASN A 1 322 ? -31.171 -5.918 33.940 1.00 55.41 322 ASN A O 1
#